Protein AF-0000000067972100 (afdb_homodimer)

Sequence (268 aa):
MQCVKEPHRAQYGGGIIVNPGFDHNIKAWTVFGNGTIEERISNDGNRFIVARNRTRALDGFSQKVHLKKGLIYIFSAWLQLSEGSEIVSVVFKTNGSESTENPTVELWADNVSLQPFTRKQWRTHQDDSVERVSMQCVKEPHRAQYGGGIIVNPGFDHNIKAWTVFGNGTIEERISNDGNRFIVARNRTRALDGFSQKVHLKKGLIYIFSAWLQLSEGSEIVSVVFKTNGSESTENPTVELWADNVSLQPFTRKQWRTHQDDSVERVS

Radius of gyration: 18.09 Å; Cα contacts (8 Å, |Δi|>4): 696; chains: 2; bounding box: 33×54×53 Å

InterPro domains:
  IPR003305 Carbohydrate-binding, CenC-like [PF02018] (15-109)
  IPR008979 Galactose-binding-like domain superfamily [SSF49785] (13-99)
  IPR044846 Glycoside hydrolase family 10 [PTHR31490] (3-96)

pLDDT: mean 78.62, std 17.25, range [28.48, 97.19]

Foldseek 3Di:
DPPLLPADADPPNCVQDDCQQCPVWQPQKDWDDDFDKTWDADPSGGIDIDGPPDPDLPTDMDGDDDDDPPDDDDDDDDDDDPDDDGDDDDDDDDPDPVPVVDPPDDDDDDDDDDDDDDPVRVVVVSVVVVVVVD/DPPLLPADADPPNCVQDDCQQCPVWQPQKDWDDDFDKTWDADPSGGIDIDGPPDPDLPTDMDGDDDDDPPDDDDDDDDDDDPDDDGDDDDDDDDDDPVPPVPPPDDDDDDDDDDDDDDPVRVVVVSVVVVVVVD

Solvent-accessible surface area (backbone atoms only — not comparable to full-atom values): 13624 Å² total; per-residue (Å²): 128,81,78,67,71,72,66,82,69,21,58,81,76,2,44,74,41,64,60,28,53,35,83,64,49,54,54,74,53,41,66,25,88,46,57,47,62,46,61,48,68,47,97,82,65,41,38,29,41,35,22,34,59,22,57,41,27,53,23,26,54,30,44,87,39,80,43,51,45,74,32,43,29,44,37,36,32,37,38,37,36,70,44,62,63,30,20,39,26,63,29,50,20,26,49,31,67,100,46,27,76,60,38,75,42,29,44,36,40,31,28,32,18,39,34,78,28,47,66,71,53,42,56,54,52,52,56,53,55,51,54,70,73,96,130,81,79,66,73,70,62,81,68,21,58,80,77,1,45,75,40,64,60,28,52,35,83,64,50,55,55,73,52,40,66,26,87,47,57,46,63,46,61,48,67,47,97,82,66,40,40,30,41,35,22,36,57,22,53,38,24,53,23,26,53,31,42,86,39,80,44,51,45,74,33,44,28,43,37,36,34,37,37,35,37,71,44,64,64,30,19,38,27,63,28,50,19,28,50,34,66,99,48,28,76,61,39,78,42,28,44,36,38,31,28,32,19,38,35,78,28,47,66,71,54,42,55,54,51,52,56,54,55,53,54,70,72,96

Structure (mmCIF, N/CA/C/O backbone):
data_AF-0000000067972100-model_v1
#
loop_
_entity.id
_entity.type
_entity.pdbx_description
1 polymer 'CBM-cenC domain-containing protein'
#
loop_
_atom_site.group_PDB
_atom_site.id
_atom_site.type_symbol
_atom_site.label_atom_id
_atom_site.label_alt_id
_atom_site.label_comp_id
_atom_site.label_asym_id
_atom_site.label_entity_id
_atom_site.label_seq_id
_atom_site.pdbx_PDB_ins_code
_atom_site.Cartn_x
_atom_site.Cartn_y
_atom_site.Cartn_z
_atom_site.occupancy
_atom_site.B_iso_or_equiv
_atom_site.auth_seq_id
_atom_site.auth_comp_id
_atom_site.auth_asym_id
_atom_site.auth_atom_id
_atom_site.pdbx_PDB_model_num
ATOM 1 N N . MET A 1 1 ? 14.461 12.969 31.391 1 28.48 1 MET A N 1
ATOM 2 C CA . MET A 1 1 ? 14.672 12.398 30.062 1 28.48 1 MET A CA 1
ATOM 3 C C . MET A 1 1 ? 13.383 12.414 29.25 1 28.48 1 MET A C 1
ATOM 5 O O . MET A 1 1 ? 12.359 11.891 29.688 1 28.48 1 MET A O 1
ATOM 9 N N . GLN A 1 2 ? 13.117 13.484 28.562 1 34.16 2 GLN A N 1
ATOM 10 C CA . GLN A 1 2 ? 11.859 13.695 27.859 1 34.16 2 GLN A CA 1
ATOM 11 C C . GLN A 1 2 ? 11.539 12.523 26.938 1 34.16 2 GLN A C 1
ATOM 13 O O . GLN A 1 2 ? 12.414 12.023 26.234 1 34.16 2 GLN A O 1
ATOM 18 N N . CYS A 1 3 ? 10.828 11.57 27.328 1 41.78 3 CYS A N 1
ATOM 19 C CA . CYS A 1 3 ? 10.391 10.391 26.594 1 41.78 3 CYS A CA 1
ATOM 20 C C . CYS A 1 3 ? 10.055 10.75 25.141 1 41.78 3 CYS A C 1
ATOM 22 O O . CYS A 1 3 ? 8.992 11.305 24.875 1 41.78 3 CYS A O 1
ATOM 24 N N . VAL A 1 4 ? 11 11.344 24.422 1 44.19 4 VAL A N 1
ATOM 25 C CA . VAL A 1 4 ? 10.75 11.711 23.031 1 44.19 4 VAL A CA 1
ATOM 26 C C . VAL A 1 4 ? 10.055 10.562 22.312 1 44.19 4 VAL A C 1
ATOM 28 O O . VAL A 1 4 ? 10.5 9.414 22.391 1 44.19 4 VAL A O 1
ATOM 31 N N . LYS A 1 5 ? 8.742 10.617 22.203 1 50.91 5 LYS A N 1
ATOM 32 C CA . LYS A 1 5 ? 7.949 9.672 21.406 1 50.91 5 LYS A CA 1
ATOM 33 C C . LYS A 1 5 ? 8.703 9.227 20.156 1 50.91 5 LYS A C 1
ATOM 35 O O . LYS A 1 5 ? 9.172 10.062 19.391 1 50.91 5 LYS A O 1
ATOM 40 N N . GLU A 1 6 ? 9.547 8.242 20.203 1 54.41 6 GLU A N 1
ATOM 41 C CA . GLU A 1 6 ? 10.266 7.691 19.062 1 54.41 6 GLU A CA 1
ATOM 42 C C . GLU A 1 6 ? 9.445 7.797 17.781 1 54.41 6 GLU A C 1
ATOM 44 O O . GLU A 1 6 ? 8.242 7.52 17.781 1 54.41 6 GLU A O 1
ATOM 49 N N . PRO A 1 7 ? 10.078 8.617 16.891 1 58 7 PRO A N 1
ATOM 50 C CA . PRO A 1 7 ? 9.359 8.742 15.617 1 58 7 PRO A CA 1
ATOM 51 C C . PRO A 1 7 ? 8.859 7.398 15.086 1 58 7 PRO A C 1
ATOM 53 O O . PRO A 1 7 ? 9.422 6.352 15.414 1 58 7 PRO A O 1
ATOM 56 N N . HIS A 1 8 ? 7.699 7.375 14.617 1 69.69 8 HIS A N 1
ATOM 57 C CA . HIS A 1 8 ? 7.121 6.199 13.977 1 69.69 8 HIS A CA 1
ATOM 58 C C . HIS A 1 8 ? 8.016 5.684 12.852 1 69.69 8 HIS A C 1
ATOM 60 O O . HIS A 1 8 ? 8.445 6.453 11.992 1 69.69 8 HIS A O 1
ATOM 66 N N . ARG A 1 9 ? 8.609 4.539 13.133 1 79.12 9 ARG A N 1
ATOM 67 C CA . ARG A 1 9 ? 9.523 3.982 12.141 1 79.12 9 ARG A CA 1
ATOM 68 C C . ARG A 1 9 ? 8.773 3.096 11.148 1 79.12 9 ARG A C 1
ATOM 70 O O . ARG A 1 9 ? 7.781 2.455 11.508 1 79.12 9 ARG A O 1
ATOM 77 N N . ALA A 1 10 ? 9.242 3.17 9.906 1 87.38 10 ALA A N 1
ATOM 78 C CA . ALA A 1 10 ? 8.68 2.312 8.875 1 87.38 10 ALA A CA 1
ATOM 79 C C . ALA A 1 10 ? 8.852 0.838 9.227 1 87.38 10 ALA A C 1
ATOM 81 O O . ALA A 1 10 ? 9.883 0.44 9.766 1 87.38 10 ALA A O 1
ATOM 82 N N . GLN A 1 11 ? 7.812 0.086 8.914 1 87.56 11 GLN A N 1
ATOM 83 C CA . GLN A 1 11 ? 7.914 -1.356 9.109 1 87.56 11 GLN A CA 1
ATOM 84 C C . GLN A 1 11 ? 9.141 -1.923 8.406 1 87.56 11 GLN A C 1
ATOM 86 O O . GLN A 1 11 ? 9.453 -1.525 7.277 1 87.56 11 GLN A O 1
ATOM 91 N N . TYR A 1 12 ? 9.891 -2.852 9.172 1 90.44 12 TYR A N 1
ATOM 92 C CA . TYR A 1 12 ? 11.047 -3.547 8.625 1 90.44 12 TYR A CA 1
ATOM 93 C C . TYR A 1 12 ? 12.125 -2.559 8.195 1 90.44 12 TYR A C 1
ATOM 95 O O . TYR A 1 12 ? 12.859 -2.807 7.23 1 90.44 12 TYR A O 1
ATOM 103 N N . GLY A 1 13 ? 12.141 -1.399 8.742 1 90.75 13 GLY A N 1
ATOM 104 C CA . GLY A 1 13 ? 13.102 -0.365 8.391 1 90.75 13 GLY A CA 1
ATOM 105 C C . GLY A 1 13 ? 12.883 0.199 6.996 1 90.75 13 GLY A C 1
ATOM 106 O O . GLY A 1 13 ? 13.789 0.809 6.426 1 90.75 13 GLY A O 1
ATOM 107 N N . GLY A 1 14 ? 11.75 -0.114 6.367 1 93.06 14 GLY A N 1
ATOM 108 C CA . GLY A 1 14 ? 11.406 0.391 5.047 1 93.06 14 GLY A CA 1
ATOM 109 C C . GLY A 1 14 ? 11.586 -0.64 3.947 1 93.06 14 GLY A C 1
ATOM 110 O O . GLY A 1 14 ? 11.055 -0.481 2.848 1 93.06 14 GLY A O 1
ATOM 111 N N . GLY A 1 15 ? 12.398 -1.699 4.332 1 94.25 15 GLY A N 1
ATOM 112 C CA . GLY A 1 15 ? 12.695 -2.676 3.297 1 94.25 15 GLY A CA 1
ATOM 113 C C . GLY A 1 15 ? 13.531 -2.105 2.164 1 94.25 15 GLY A C 1
ATOM 114 O O . GLY A 1 15 ? 14.594 -1.521 2.396 1 94.25 15 GLY A O 1
ATOM 115 N N . ILE A 1 16 ? 12.984 -2.201 0.938 1 92.5 16 ILE A N 1
ATOM 116 C CA . ILE A 1 16 ? 13.75 -1.766 -0.225 1 92.5 16 ILE A CA 1
ATOM 117 C C . ILE A 1 16 ? 13.391 -0.324 -0.572 1 92.5 16 ILE A C 1
ATOM 119 O O . ILE A 1 16 ? 13.867 0.221 -1.569 1 92.5 16 ILE A O 1
ATOM 123 N N . ILE A 1 17 ? 12.492 0.281 0.182 1 92.12 17 ILE A N 1
ATOM 124 C CA . ILE A 1 17 ? 12.156 1.685 -0.023 1 92.12 17 ILE A CA 1
ATOM 125 C C . ILE A 1 17 ? 13.344 2.564 0.361 1 92.12 17 ILE A C 1
ATOM 127 O O . ILE A 1 17 ? 13.977 2.348 1.396 1 92.12 17 ILE A O 1
ATOM 131 N N . VAL A 1 18 ? 13.633 3.463 -0.518 1 93.31 18 VAL A N 1
ATOM 132 C CA . VAL A 1 18 ? 14.688 4.434 -0.246 1 93.31 18 VAL A CA 1
ATOM 133 C C . VAL A 1 18 ? 14.102 5.637 0.492 1 93.31 18 VAL A C 1
ATOM 135 O O . VAL A 1 18 ? 13.055 6.16 0.108 1 93.31 18 VAL A O 1
ATOM 138 N N . ASN A 1 19 ? 14.742 5.992 1.641 1 94.25 19 ASN A N 1
ATOM 139 C CA . ASN A 1 19 ? 14.328 7.141 2.439 1 94.25 19 ASN A CA 1
ATOM 140 C C . ASN A 1 19 ? 12.898 6.977 2.949 1 94.25 19 ASN A C 1
ATOM 142 O O . ASN A 1 19 ? 12.055 7.852 2.736 1 94.25 19 ASN A O 1
ATOM 146 N N . PRO A 1 20 ? 12.531 5.879 3.633 1 92.25 20 PRO A N 1
ATOM 147 C CA . PRO A 1 20 ? 11.164 5.578 4.074 1 92.25 20 PRO A CA 1
ATOM 148 C C . PRO A 1 20 ? 10.68 6.52 5.168 1 92.25 20 PRO A C 1
ATOM 150 O O . PRO A 1 20 ? 9.469 6.684 5.355 1 92.25 20 PRO A O 1
ATOM 153 N N . GLY A 1 21 ? 11.555 7.203 5.863 1 90.31 21 GLY A N 1
ATOM 154 C CA . GLY A 1 21 ? 11.219 8.109 6.945 1 90.31 21 GLY A CA 1
ATOM 155 C C . GLY A 1 21 ? 11.273 9.57 6.539 1 90.31 21 GLY A C 1
ATOM 156 O O . GLY A 1 21 ? 10.977 10.461 7.344 1 90.31 21 GLY A O 1
ATOM 157 N N . PHE A 1 22 ? 11.734 9.812 5.328 1 94.56 22 PHE A N 1
ATOM 158 C CA . PHE A 1 22 ? 11.82 11.156 4.773 1 94.56 22 PHE A CA 1
ATOM 159 C C . PHE A 1 22 ? 12.781 12.016 5.586 1 94.56 22 PHE A C 1
ATOM 161 O O . PHE A 1 22 ? 12.531 13.203 5.805 1 94.56 22 PHE A O 1
ATOM 168 N N . ASP A 1 23 ? 13.805 11.375 6.09 1 92.38 23 ASP A N 1
ATOM 169 C CA . ASP A 1 23 ? 14.844 12.055 6.855 1 92.38 23 ASP A CA 1
ATOM 170 C C . ASP A 1 23 ? 15.766 12.852 5.938 1 92.38 23 ASP A C 1
ATOM 172 O O . ASP A 1 23 ? 16.531 13.703 6.402 1 92.38 23 ASP A O 1
ATOM 176 N N . HIS A 1 24 ? 15.773 12.664 4.66 1 95.62 24 HIS A N 1
ATOM 177 C CA . HIS A 1 24 ? 16.547 13.359 3.643 1 95.62 24 HIS A CA 1
ATOM 178 C C . HIS A 1 24 ? 15.641 14.062 2.637 1 95.62 24 HIS A C 1
ATOM 180 O O . HIS A 1 24 ? 15.805 13.898 1.426 1 95.62 24 HIS A O 1
ATOM 186 N N . ASN A 1 25 ? 14.703 14.828 3.246 1 94.38 25 ASN A N 1
ATOM 187 C CA . ASN A 1 25 ? 13.695 15.469 2.404 1 94.38 25 ASN A CA 1
ATOM 188 C C . ASN A 1 25 ? 12.992 14.453 1.513 1 94.38 25 ASN A C 1
ATOM 190 O O . ASN A 1 25 ? 12.562 13.398 1.983 1 94.38 25 ASN A O 1
ATOM 194 N N . ILE A 1 26 ? 12.742 14.781 0.253 1 95.06 26 ILE A N 1
ATOM 195 C CA . ILE A 1 26 ? 11.953 13.875 -0.575 1 95.06 26 ILE A CA 1
ATOM 196 C C . ILE A 1 26 ? 12.867 13.125 -1.539 1 95.06 26 ILE A C 1
ATOM 198 O O . ILE A 1 26 ? 12.445 12.742 -2.635 1 95.06 26 ILE A O 1
ATOM 202 N N . LYS A 1 27 ? 14.148 12.945 -1.11 1 95.75 27 LYS A N 1
ATOM 203 C CA . LYS A 1 27 ? 15.07 12.188 -1.947 1 95.75 27 LYS A CA 1
ATOM 204 C C . LYS A 1 27 ? 14.461 10.836 -2.342 1 95.75 27 LYS A C 1
ATOM 206 O O . LYS A 1 27 ? 13.883 10.148 -1.505 1 95.75 27 LYS A O 1
ATOM 211 N N . ALA A 1 28 ? 14.508 10.406 -3.645 1 92.31 28 ALA A N 1
ATOM 212 C CA . ALA A 1 28 ? 14.102 9.117 -4.207 1 92.31 28 ALA A CA 1
ATOM 213 C C . ALA A 1 28 ? 12.609 9.109 -4.52 1 92.31 28 ALA A C 1
ATOM 215 O O . ALA A 1 28 ? 12.086 8.109 -5.027 1 92.31 28 ALA A O 1
ATOM 216 N N . TRP A 1 29 ? 11.977 10.188 -4.191 1 91.44 29 TRP A N 1
ATOM 217 C CA . TRP A 1 29 ? 10.555 10.305 -4.473 1 91.44 29 TRP A CA 1
ATOM 218 C C . TRP A 1 29 ? 10.289 11.352 -5.551 1 91.44 29 TRP A C 1
ATOM 220 O O . TRP A 1 29 ? 10.992 12.367 -5.625 1 91.44 29 TRP A O 1
ATOM 230 N N . THR A 1 30 ? 9.266 11.039 -6.379 1 90.5 30 THR A N 1
ATOM 231 C CA . THR A 1 30 ? 8.906 11.953 -7.461 1 90.5 30 THR A CA 1
ATOM 232 C C . THR A 1 30 ? 7.391 12.141 -7.531 1 90.5 30 THR A C 1
ATOM 234 O O . THR A 1 30 ? 6.633 11.312 -7.016 1 90.5 30 THR A O 1
ATOM 237 N N . VAL A 1 31 ? 7.043 13.273 -8.125 1 89.94 31 VAL A N 1
ATOM 238 C CA . VAL A 1 31 ? 5.621 13.523 -8.344 1 89.94 31 VAL A CA 1
ATOM 239 C C . VAL A 1 31 ? 5.059 12.523 -9.344 1 89.94 31 VAL A C 1
ATOM 241 O O . VAL A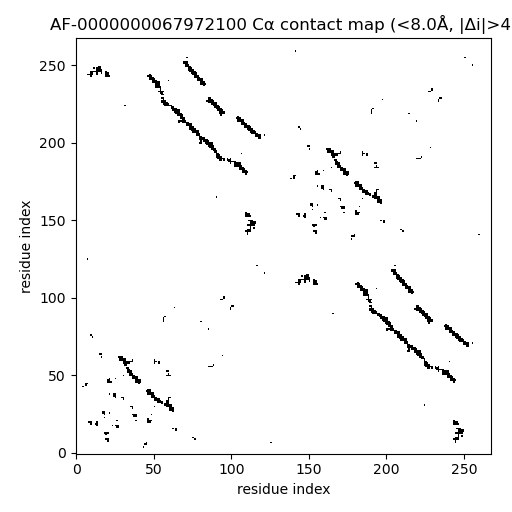 1 31 ? 5.699 12.219 -10.352 1 89.94 31 VAL A O 1
ATOM 244 N N . PHE A 1 32 ? 3.979 12.023 -9.016 1 84.56 32 PHE A N 1
ATOM 245 C CA . PHE A 1 32 ? 3.225 11.203 -9.961 1 84.56 32 PHE A CA 1
ATOM 246 C C . PHE A 1 32 ? 2.016 11.961 -10.492 1 84.56 32 PHE A C 1
ATOM 248 O O . PHE A 1 32 ? 1.157 12.391 -9.719 1 84.56 32 PHE A O 1
ATOM 255 N N . GLY A 1 33 ? 1.982 12.008 -11.898 1 83.81 33 GLY A N 1
ATOM 256 C CA . GLY A 1 33 ? 0.899 12.781 -12.484 1 83.81 33 GLY A CA 1
ATOM 257 C C . GLY A 1 33 ? 1.115 14.281 -12.375 1 83.81 33 GLY A C 1
ATOM 258 O O . GLY A 1 33 ? 2.16 14.789 -12.789 1 83.81 33 GLY A O 1
ATOM 259 N N . ASN A 1 34 ? 0.145 14.938 -11.812 1 85.88 34 ASN A N 1
ATOM 260 C CA . ASN A 1 34 ? 0.17 16.391 -11.68 1 85.88 34 ASN A CA 1
ATOM 261 C C . ASN A 1 34 ? 0.338 16.812 -10.227 1 85.88 34 ASN A C 1
ATOM 263 O O . ASN A 1 34 ? 0.15 16 -9.312 1 85.88 34 ASN A O 1
ATOM 267 N N . GLY A 1 35 ? 0.752 18.125 -10.023 1 91.62 35 GLY A N 1
ATOM 268 C CA . GLY A 1 35 ? 0.884 18.703 -8.695 1 91.62 35 GLY A CA 1
ATOM 269 C C . GLY A 1 35 ? 2.326 18.828 -8.234 1 91.62 35 GLY A C 1
ATOM 270 O O . GLY A 1 35 ? 3.236 18.922 -9.062 1 91.62 35 GLY A O 1
ATOM 271 N N . THR A 1 36 ? 2.453 18.953 -6.91 1 94.31 36 THR A N 1
ATOM 272 C CA . THR A 1 36 ? 3.762 19.109 -6.289 1 94.31 36 THR A CA 1
ATOM 273 C C . THR A 1 36 ? 3.871 18.266 -5.031 1 94.31 36 THR A C 1
ATOM 275 O O . THR A 1 36 ? 2.877 18.031 -4.336 1 94.31 36 THR A O 1
ATOM 278 N N . ILE A 1 37 ? 5.047 17.719 -4.801 1 94.5 37 ILE A N 1
ATOM 279 C CA . ILE A 1 37 ? 5.273 16.969 -3.572 1 94.5 37 ILE A CA 1
ATOM 280 C C . ILE A 1 37 ? 6.312 17.688 -2.711 1 94.5 37 ILE A C 1
ATOM 282 O O . ILE A 1 37 ? 7.195 18.359 -3.232 1 94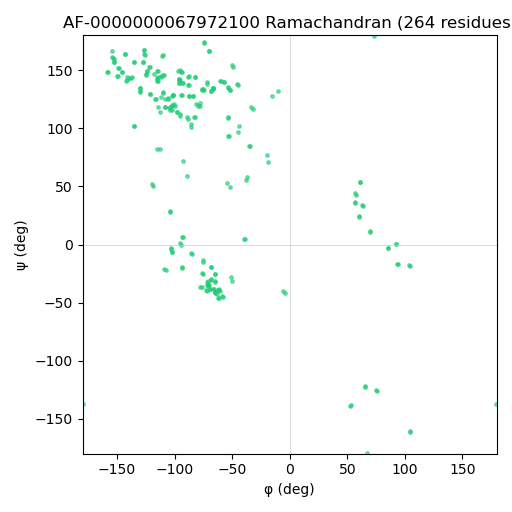.5 37 ILE A O 1
ATOM 286 N N . GLU A 1 38 ? 6.219 17.578 -1.37 1 96.69 38 GLU A N 1
ATOM 287 C CA . GLU A 1 38 ? 7.168 18.156 -0.423 1 96.69 38 GLU A CA 1
ATOM 288 C C . GLU A 1 38 ? 7.203 17.359 0.878 1 96.69 38 GLU A C 1
ATOM 290 O O . GLU A 1 38 ? 6.324 16.531 1.133 1 96.69 38 GLU A O 1
ATOM 295 N N . GLU A 1 39 ? 8.258 17.531 1.588 1 97.19 39 GLU A N 1
ATOM 296 C CA . GLU A 1 39 ? 8.344 17.016 2.949 1 97.19 39 GLU A CA 1
ATOM 297 C C . GLU A 1 39 ? 7.789 18.016 3.959 1 97.19 39 GLU A C 1
ATOM 299 O O . GLU A 1 39 ? 8.047 19.219 3.855 1 97.19 39 GLU A O 1
ATOM 304 N N . ARG A 1 40 ? 7.027 17.562 4.926 1 96.5 40 ARG A N 1
ATOM 305 C CA . ARG A 1 40 ? 6.602 18.359 6.07 1 96.5 40 ARG A CA 1
ATOM 306 C C . ARG A 1 40 ? 6.93 17.656 7.383 1 96.5 40 ARG A C 1
ATOM 308 O O . ARG A 1 40 ? 7.172 16.453 7.402 1 96.5 40 ARG A O 1
ATOM 315 N N . ILE A 1 41 ? 7.023 18.422 8.398 1 93.31 41 ILE A N 1
ATOM 316 C CA . ILE A 1 41 ? 7.293 17.922 9.742 1 93.31 41 ILE A CA 1
ATOM 317 C C . ILE A 1 41 ? 6.109 18.219 10.656 1 93.31 41 ILE A C 1
ATOM 319 O O . ILE A 1 41 ? 5.648 19.359 10.727 1 93.31 41 ILE A O 1
ATOM 323 N N . SER A 1 42 ? 5.594 17.172 11.281 1 88 42 SER A N 1
ATOM 324 C CA . SER A 1 42 ? 4.484 17.359 12.211 1 88 42 SER A CA 1
ATOM 325 C C . SER A 1 42 ? 4.957 17.969 13.523 1 88 42 SER A C 1
ATOM 327 O O . SER A 1 42 ? 6.16 18.062 13.773 1 88 42 SER A O 1
ATOM 329 N N . ASN A 1 43 ? 3.908 18.281 14.359 1 84.94 43 ASN A N 1
ATOM 330 C CA . ASN A 1 43 ? 4.219 18.891 15.648 1 84.94 43 ASN A CA 1
ATOM 331 C C . ASN A 1 43 ? 5.004 17.922 16.547 1 84.94 43 ASN A C 1
ATOM 333 O O . ASN A 1 43 ? 5.801 18.359 17.375 1 84.94 43 ASN A O 1
ATOM 337 N N . ASP A 1 44 ? 4.855 16.625 16.344 1 81.69 44 ASP A N 1
ATOM 338 C CA . ASP A 1 44 ? 5.535 15.633 17.156 1 81.69 44 ASP A CA 1
ATOM 339 C C . ASP A 1 44 ? 6.863 15.219 16.547 1 81.69 44 ASP A C 1
ATOM 341 O O . ASP A 1 44 ? 7.512 14.281 17.016 1 81.69 44 ASP A O 1
ATOM 345 N N . GLY A 1 45 ? 7.289 15.898 15.453 1 85.38 45 GLY A N 1
ATOM 346 C CA . GLY A 1 45 ? 8.602 15.664 14.875 1 85.38 45 GLY A CA 1
ATOM 347 C C . GLY A 1 45 ? 8.594 14.617 13.773 1 85.38 45 GLY A C 1
ATOM 348 O O . GLY A 1 45 ? 9.633 14.328 13.18 1 85.38 45 GLY A O 1
ATOM 349 N N . ASN A 1 46 ? 7.512 14.133 13.523 1 87.88 46 ASN A N 1
ATOM 350 C CA . ASN A 1 46 ? 7.414 13.141 12.461 1 87.88 46 ASN A CA 1
ATOM 351 C C . ASN A 1 46 ? 7.465 13.789 11.078 1 87.88 46 ASN A C 1
ATOM 353 O O . ASN A 1 46 ? 6.836 14.828 10.852 1 87.88 46 ASN A O 1
ATOM 357 N N . ARG A 1 47 ? 8.266 13.203 10.25 1 94.31 47 ARG A N 1
ATOM 358 C CA . ARG A 1 47 ? 8.375 13.68 8.875 1 94.31 47 ARG A CA 1
ATOM 359 C C . ARG A 1 47 ? 7.484 12.867 7.941 1 94.31 47 ARG A C 1
ATOM 361 O O . ARG A 1 47 ? 7.348 11.656 8.109 1 94.31 47 ARG A O 1
ATOM 368 N N . PHE A 1 48 ? 6.902 13.617 6.965 1 94.56 48 PHE A N 1
ATOM 369 C CA . PHE A 1 48 ? 6.012 12.938 6.031 1 94.56 48 PHE A CA 1
ATOM 370 C C . PHE A 1 48 ? 5.988 13.656 4.688 1 94.56 48 PHE A C 1
ATOM 372 O O . PHE A 1 48 ? 6.375 14.82 4.598 1 94.56 48 PHE A O 1
ATOM 379 N N . ILE A 1 49 ? 5.617 12.93 3.611 1 93.88 49 ILE A N 1
ATOM 380 C CA . ILE A 1 49 ? 5.527 13.484 2.266 1 93.88 49 ILE A CA 1
ATOM 381 C C . ILE A 1 49 ? 4.098 13.953 1.998 1 93.88 49 ILE A C 1
ATOM 383 O O . ILE A 1 49 ? 3.135 13.312 2.418 1 93.88 49 ILE A O 1
ATOM 387 N N . VAL A 1 50 ? 4.051 15.102 1.346 1 93.94 50 VAL A N 1
ATOM 388 C CA . VAL A 1 50 ? 2.766 15.703 1.01 1 93.94 50 VAL A CA 1
ATOM 389 C C . VAL A 1 50 ? 2.656 15.891 -0.502 1 93.94 50 VAL A C 1
ATOM 391 O O . VAL A 1 50 ? 3.584 16.391 -1.141 1 93.94 50 VAL A O 1
ATOM 394 N N . ALA A 1 51 ? 1.601 15.453 -1.072 1 91.44 51 ALA A N 1
ATOM 395 C CA . ALA A 1 51 ? 1.222 15.797 -2.439 1 91.44 51 ALA A CA 1
ATOM 396 C C . ALA A 1 51 ? 0.117 16.844 -2.451 1 91.44 51 ALA A C 1
ATOM 398 O O . ALA A 1 51 ? -0.953 16.641 -1.874 1 91.44 51 ALA A O 1
ATOM 399 N N . ARG A 1 52 ? 0.378 17.953 -3.027 1 90.88 52 ARG A N 1
ATOM 400 C CA . ARG A 1 52 ? -0.597 19.047 -3.078 1 90.88 52 ARG A CA 1
ATOM 401 C C . ARG A 1 52 ? -0.82 19.516 -4.512 1 90.88 52 ARG A C 1
ATOM 403 O O . ARG A 1 52 ? -0.045 19.172 -5.406 1 90.88 52 ARG A O 1
ATOM 410 N N . ASN A 1 53 ? -1.871 20.328 -4.707 1 90.06 53 ASN A N 1
ATOM 411 C CA . ASN A 1 53 ? -2.252 20.844 -6.023 1 90.06 53 ASN A CA 1
ATOM 412 C C . ASN A 1 53 ? -2.488 19.703 -7.012 1 90.06 53 ASN A C 1
ATOM 414 O O . ASN A 1 53 ? -2.029 19.766 -8.156 1 90.06 53 ASN A O 1
ATOM 418 N N . ARG A 1 54 ? -3.035 18.656 -6.441 1 83.75 54 ARG A N 1
ATOM 419 C CA . ARG A 1 54 ? -3.385 17.516 -7.27 1 83.75 54 ARG A CA 1
ATOM 420 C C . ARG A 1 54 ? -4.594 17.812 -8.148 1 83.75 54 ARG A C 1
ATOM 422 O O . ARG A 1 54 ? -5.535 18.484 -7.707 1 83.75 54 ARG A O 1
ATOM 429 N N . THR A 1 55 ? -4.543 17.328 -9.438 1 81.12 55 THR A N 1
ATOM 430 C CA . THR A 1 55 ? -5.656 17.609 -10.336 1 81.12 55 THR A CA 1
ATOM 431 C C . THR A 1 55 ? -6.461 16.328 -10.602 1 81.12 55 THR A C 1
ATOM 433 O O . THR A 1 55 ? -7.605 16.406 -11.055 1 81.12 55 THR A O 1
ATOM 436 N N . ARG A 1 56 ? -5.797 15.242 -10.375 1 78 56 ARG A N 1
ATOM 437 C CA . ARG A 1 56 ? -6.445 13.945 -10.531 1 78 56 ARG A CA 1
ATOM 438 C C . ARG A 1 56 ? -6.293 13.102 -9.273 1 78 56 ARG A C 1
ATOM 440 O O . ARG A 1 56 ? -5.387 13.328 -8.469 1 78 56 ARG A O 1
ATOM 447 N N . ALA A 1 57 ? -7.07 12.086 -9.156 1 73.06 57 ALA A N 1
ATOM 448 C CA . ALA A 1 57 ? -7.066 11.219 -7.98 1 73.06 57 ALA A CA 1
ATOM 449 C C . ALA A 1 57 ? -5.77 10.422 -7.891 1 73.06 57 ALA A C 1
ATOM 451 O O . ALA A 1 57 ? -5.301 10.102 -6.797 1 73.06 57 ALA A O 1
ATOM 452 N N . LEU A 1 58 ? -5.219 10.133 -9.023 1 75.75 58 LEU A N 1
ATOM 453 C CA . LEU A 1 58 ? -4.027 9.297 -9.047 1 75.75 58 LEU A CA 1
ATOM 454 C C . LEU A 1 58 ? -2.768 10.133 -8.844 1 75.75 58 LEU A C 1
ATOM 456 O O . LEU A 1 58 ? -1.689 9.594 -8.594 1 75.75 58 LEU A O 1
ATOM 460 N N . ASP A 1 59 ? -2.967 11.492 -8.844 1 82.81 59 ASP A N 1
ATOM 461 C CA . ASP A 1 59 ? -1.809 12.359 -8.641 1 82.81 59 ASP A CA 1
ATOM 462 C C . ASP A 1 59 ? -1.255 12.203 -7.227 1 82.81 59 ASP A C 1
ATOM 464 O O . ASP A 1 59 ? -2.018 12.125 -6.262 1 82.81 59 ASP A O 1
ATOM 468 N N . GLY A 1 60 ? 0.003 12.078 -7.125 1 84.44 60 GLY A N 1
ATOM 469 C CA . GLY A 1 60 ? 0.633 11.891 -5.828 1 84.44 60 GLY A CA 1
ATOM 470 C C . GLY A 1 60 ? 2.143 11.766 -5.91 1 84.44 60 GLY A C 1
ATOM 471 O O . GLY A 1 60 ? 2.805 12.578 -6.555 1 84.44 60 GLY A O 1
ATOM 472 N N . PHE A 1 61 ? 2.641 10.805 -5.141 1 86.75 61 PHE A N 1
ATOM 473 C CA . PHE A 1 61 ? 4.078 10.57 -5.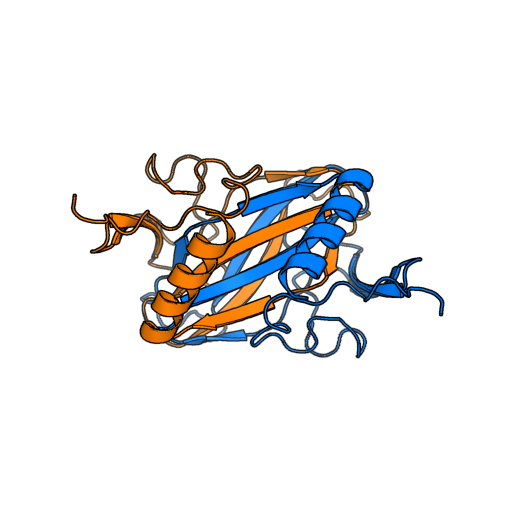094 1 86.75 61 PHE A CA 1
ATOM 474 C C . PHE A 1 61 ? 4.402 9.133 -5.492 1 86.75 61 PHE A C 1
ATOM 476 O O . PHE A 1 61 ? 3.568 8.242 -5.34 1 86.75 61 PHE A O 1
ATOM 483 N N . SER A 1 62 ? 5.543 8.984 -5.996 1 85.19 62 SER A N 1
ATOM 484 C CA . SER A 1 62 ? 5.961 7.66 -6.453 1 85.19 62 SER A CA 1
ATOM 485 C C . SER A 1 62 ? 7.453 7.445 -6.234 1 85.19 62 SER A C 1
ATOM 487 O O . SER A 1 62 ? 8.219 8.406 -6.18 1 85.19 62 SER A O 1
ATOM 489 N N . GLN A 1 63 ? 7.824 6.246 -5.996 1 85.25 63 GLN A N 1
ATOM 490 C CA . GLN A 1 63 ? 9.195 5.75 -6.031 1 85.25 63 GLN A CA 1
ATOM 491 C C . GLN A 1 63 ? 9.297 4.477 -6.863 1 85.25 63 GLN A C 1
ATOM 493 O O . GLN A 1 63 ? 8.453 3.588 -6.758 1 85.25 63 GLN A O 1
ATOM 498 N N . LYS A 1 64 ? 10.25 4.457 -7.715 1 80.5 64 LYS A N 1
ATOM 499 C CA . LYS A 1 64 ? 10.477 3.271 -8.539 1 80.5 64 LYS A CA 1
ATOM 500 C C . LYS A 1 64 ? 11.219 2.193 -7.754 1 80.5 64 LYS A C 1
ATOM 502 O O . LYS A 1 64 ? 12.289 2.451 -7.191 1 80.5 64 LYS A O 1
ATOM 507 N N . VAL A 1 65 ? 10.539 1.036 -7.617 1 83.19 65 VAL A N 1
ATOM 508 C CA . VAL A 1 65 ? 11.156 -0.109 -6.957 1 83.19 65 VAL A CA 1
ATOM 509 C C . VAL A 1 65 ? 11.133 -1.317 -7.891 1 83.19 65 VAL A C 1
ATOM 511 O O . VAL A 1 65 ? 10.234 -1.451 -8.719 1 83.19 65 VAL A O 1
ATOM 514 N N . HIS A 1 66 ? 12.133 -2.174 -7.762 1 79.31 66 HIS A N 1
ATOM 515 C CA . HIS A 1 66 ? 12.219 -3.381 -8.578 1 79.31 66 HIS A CA 1
ATOM 516 C C . HIS A 1 66 ? 11.828 -4.617 -7.77 1 79.31 66 HIS A C 1
ATOM 518 O O . HIS A 1 66 ? 12.453 -4.926 -6.758 1 79.31 66 HIS A O 1
ATOM 524 N N . LEU A 1 67 ? 10.703 -5.246 -8.234 1 82.69 67 LEU A N 1
ATOM 525 C CA . LEU A 1 67 ? 10.289 -6.512 -7.637 1 82.69 67 LEU A CA 1
ATOM 526 C C . LEU A 1 67 ? 10.852 -7.691 -8.422 1 82.69 67 LEU A C 1
ATOM 528 O O . LEU A 1 67 ? 11.062 -7.59 -9.633 1 82.69 67 LEU A O 1
ATOM 532 N N . LYS A 1 68 ? 11.102 -8.695 -7.727 1 83.31 68 LYS A N 1
ATOM 533 C CA . LYS A 1 68 ? 11.656 -9.891 -8.359 1 83.31 68 LYS A CA 1
ATOM 534 C C . LYS A 1 68 ? 10.68 -11.062 -8.266 1 83.31 68 LYS A C 1
ATOM 536 O O . LYS A 1 68 ? 10.031 -11.258 -7.234 1 83.31 68 LYS A O 1
ATOM 541 N N . LYS A 1 69 ? 10.664 -11.789 -9.367 1 83.06 69 LYS A N 1
ATOM 542 C CA . LYS A 1 69 ? 9.875 -13.023 -9.375 1 83.06 69 LYS A CA 1
ATOM 543 C C . LYS A 1 69 ? 10.32 -13.961 -8.258 1 83.06 69 LYS A C 1
ATOM 545 O O . LYS A 1 69 ? 11.516 -14.117 -8 1 83.06 69 LYS A O 1
ATOM 550 N N . GLY A 1 70 ? 9.289 -14.609 -7.609 1 84.81 70 GLY A N 1
ATOM 551 C CA . GLY A 1 70 ? 9.602 -15.625 -6.613 1 84.81 70 GLY A CA 1
ATOM 552 C C . GLY A 1 70 ? 9.641 -15.078 -5.199 1 84.81 70 GLY A C 1
ATOM 553 O O . GLY A 1 70 ? 9.68 -15.844 -4.234 1 84.81 70 GLY A O 1
ATOM 554 N N . LEU A 1 71 ? 9.734 -13.797 -5.121 1 88.88 71 LEU A N 1
ATOM 555 C CA . LEU A 1 71 ? 9.734 -13.18 -3.795 1 88.88 71 LEU A CA 1
ATOM 556 C C . LEU A 1 71 ? 8.336 -12.695 -3.424 1 88.88 71 LEU A C 1
ATOM 558 O O . LEU A 1 71 ? 7.535 -12.367 -4.301 1 88.88 71 LEU A O 1
ATOM 562 N N . ILE A 1 72 ? 8.031 -12.711 -2.111 1 89.69 72 ILE A N 1
ATOM 563 C CA . ILE A 1 72 ? 6.816 -12.133 -1.549 1 89.69 72 ILE A CA 1
ATOM 564 C C . ILE A 1 72 ? 7.133 -10.781 -0.912 1 89.69 72 ILE A C 1
ATOM 566 O O . ILE A 1 72 ? 8.055 -10.672 -0.097 1 89.69 72 ILE A O 1
ATOM 570 N N . TYR A 1 73 ? 6.383 -9.789 -1.282 1 90.12 73 TYR A N 1
ATOM 571 C CA . TYR A 1 73 ? 6.605 -8.445 -0.75 1 90.12 73 TYR A CA 1
ATOM 572 C C . TYR A 1 73 ? 5.473 -8.039 0.186 1 90.12 73 TYR A C 1
ATOM 574 O O . TYR A 1 73 ? 4.297 -8.164 -0.163 1 90.12 73 TYR A O 1
ATOM 582 N N . ILE A 1 74 ? 5.816 -7.539 1.373 1 90.5 74 ILE A N 1
ATOM 583 C CA . ILE A 1 74 ? 4.855 -6.867 2.24 1 90.5 74 ILE A CA 1
ATOM 584 C C . ILE A 1 74 ? 4.973 -5.355 2.072 1 90.5 74 ILE A C 1
ATOM 586 O O . ILE A 1 74 ? 6.027 -4.773 2.348 1 90.5 74 ILE A O 1
ATOM 590 N N . PHE A 1 75 ? 3.957 -4.816 1.562 1 88.44 75 PHE A N 1
ATOM 591 C CA . PHE A 1 75 ? 3.873 -3.365 1.456 1 88.44 75 PHE A CA 1
ATOM 592 C C . PHE A 1 75 ? 3.096 -2.781 2.629 1 88.44 75 PHE A C 1
ATOM 594 O O . PHE A 1 75 ? 2.088 -3.348 3.057 1 88.44 75 PHE A O 1
ATOM 601 N N . SER A 1 76 ? 3.58 -1.603 3.197 1 90 76 SER A N 1
ATOM 602 C CA . SER A 1 76 ? 2.873 -0.89 4.254 1 90 76 SER A CA 1
ATOM 603 C C . SER A 1 76 ? 3.139 0.61 4.188 1 90 76 SER A C 1
ATOM 605 O O . SER A 1 76 ? 4.238 1.034 3.822 1 90 76 SER A O 1
ATOM 607 N N . ALA A 1 77 ? 2.154 1.357 4.512 1 90.75 77 ALA A N 1
ATOM 608 C CA . ALA A 1 77 ? 2.27 2.812 4.566 1 90.75 77 ALA A CA 1
ATOM 609 C C . ALA A 1 77 ? 1.189 3.416 5.457 1 90.75 77 ALA A C 1
ATOM 611 O O . ALA A 1 77 ? 0.105 2.846 5.602 1 90.75 77 ALA A O 1
ATOM 612 N N . TRP A 1 78 ? 1.56 4.531 6.09 1 90.88 78 TRP A N 1
ATOM 613 C CA . TRP A 1 78 ? 0.576 5.367 6.766 1 90.88 78 TRP A CA 1
ATOM 614 C C . TRP A 1 78 ? 0.088 6.484 5.848 1 90.88 78 TRP A C 1
ATOM 616 O O . TRP A 1 78 ? 0.893 7.238 5.297 1 90.88 78 TRP A O 1
ATOM 626 N N . LEU A 1 79 ? -1.301 6.613 5.715 1 89.19 79 LEU A N 1
ATOM 627 C CA . LEU A 1 79 ? -1.883 7.586 4.793 1 89.19 79 LEU A CA 1
ATOM 628 C C . LEU A 1 79 ? -2.855 8.508 5.52 1 89.19 79 LEU A C 1
ATOM 630 O O . LEU A 1 79 ? -3.545 8.078 6.449 1 89.19 79 LEU A O 1
ATOM 634 N N . GLN A 1 80 ? -2.846 9.773 4.992 1 88.38 80 GLN A N 1
ATOM 635 C CA . GLN A 1 80 ? -3.801 10.75 5.504 1 88.38 80 GLN A CA 1
ATOM 636 C C . GLN A 1 80 ? -4.199 11.75 4.418 1 88.38 80 GLN A C 1
ATOM 638 O O . GLN A 1 80 ? -3.449 11.977 3.467 1 88.38 80 GLN A O 1
ATOM 643 N N . LEU A 1 81 ? -5.434 12.234 4.621 1 85.94 81 LEU A N 1
ATOM 644 C CA . LEU A 1 81 ? -5.879 1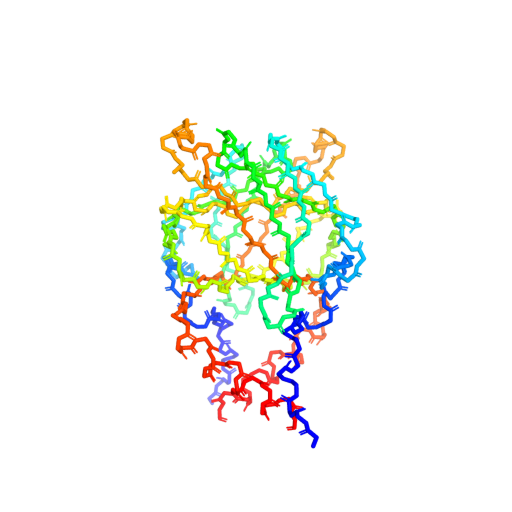3.336 3.777 1 85.94 81 LEU A CA 1
ATOM 645 C C . LEU A 1 81 ? -5.98 14.633 4.578 1 85.94 81 LEU A C 1
ATOM 647 O O . LEU A 1 81 ? -6.34 14.609 5.758 1 85.94 81 LEU A O 1
ATOM 651 N N . SER A 1 82 ? -5.664 15.719 3.859 1 82.88 82 SER A N 1
ATOM 652 C CA . SER A 1 82 ? -5.801 17 4.527 1 82.88 82 SER A CA 1
ATOM 653 C C . SER A 1 82 ? -7.266 17.391 4.703 1 82.88 82 SER A C 1
ATOM 655 O O . SER A 1 82 ? -7.621 18.094 5.648 1 82.88 82 SER A O 1
ATOM 657 N N . GLU A 1 83 ? -7.996 17.125 3.779 1 72.88 83 GLU A N 1
ATOM 658 C CA . GLU A 1 83 ? -9.414 17.469 3.807 1 72.88 83 GLU A CA 1
ATOM 659 C C . GLU A 1 83 ? -10.227 16.531 2.914 1 72.88 83 GLU A C 1
ATOM 661 O O . GLU A 1 83 ? -9.664 15.828 2.068 1 72.88 83 GLU A O 1
ATOM 666 N N . GLY A 1 84 ? -11.547 16.516 3.17 1 66.06 84 GLY A N 1
ATOM 667 C CA . GLY A 1 84 ? -12.469 15.875 2.256 1 66.06 84 GLY A CA 1
ATOM 668 C C . GLY A 1 84 ? -12.391 14.359 2.303 1 66.06 84 GLY A C 1
ATOM 669 O O . GLY A 1 84 ? -12.023 13.781 3.328 1 66.06 84 GLY A O 1
ATOM 670 N N . SER A 1 85 ? -13.164 13.703 1.552 1 61.22 85 SER A N 1
ATOM 671 C CA . SER A 1 85 ? -13.227 12.25 1.389 1 61.22 85 SER A CA 1
ATOM 672 C C . SER A 1 85 ? -12.773 11.836 -0.005 1 61.22 85 SER A C 1
ATOM 674 O O . SER A 1 85 ? -13.039 12.531 -0.987 1 61.22 85 SER A O 1
ATOM 676 N N . GLU A 1 86 ? -11.602 11.086 -0.065 1 61.16 86 GLU A N 1
ATOM 677 C CA . GLU A 1 86 ? -11.125 10.648 -1.376 1 61.16 86 GLU A CA 1
ATOM 678 C C . GLU A 1 86 ? -11.172 9.133 -1.507 1 61.16 86 GLU A C 1
ATOM 680 O O . GLU A 1 86 ? -11.188 8.414 -0.502 1 61.16 86 GLU A O 1
ATOM 685 N N . ILE A 1 87 ? -11.523 8.672 -2.812 1 59.5 87 ILE A N 1
ATOM 686 C CA . ILE A 1 87 ? -11.391 7.266 -3.16 1 59.5 87 ILE A CA 1
ATOM 687 C C . ILE A 1 87 ? -9.922 6.941 -3.449 1 59.5 87 ILE A C 1
ATOM 689 O O . ILE A 1 87 ? -9.234 7.707 -4.129 1 59.5 87 ILE A O 1
ATOM 693 N N . VAL A 1 88 ? -9.523 6 -2.646 1 56.16 88 VAL A N 1
ATOM 694 C CA . VAL A 1 88 ? -8.109 5.66 -2.803 1 56.16 88 VAL A CA 1
ATOM 695 C C . VAL A 1 88 ? -7.977 4.371 -3.607 1 56.16 88 VAL A C 1
ATOM 697 O O . VAL A 1 88 ? -8.688 3.395 -3.352 1 56.16 88 VAL A O 1
ATOM 700 N N . SER A 1 89 ? -7.363 4.445 -4.816 1 59.41 89 SER A N 1
ATOM 701 C CA . SER A 1 89 ? -6.945 3.26 -5.559 1 59.41 89 SER A CA 1
ATOM 702 C C . SER A 1 89 ? -5.457 2.992 -5.383 1 59.41 89 SER A C 1
ATOM 704 O O . SER A 1 89 ? -4.648 3.924 -5.387 1 59.41 89 SER A O 1
ATOM 706 N N . VAL A 1 90 ? -5.148 1.854 -4.84 1 55.66 90 VAL A N 1
ATOM 707 C CA . VAL A 1 90 ? -3.742 1.459 -4.82 1 55.66 90 VAL A CA 1
ATOM 708 C C . VAL A 1 90 ? -3.369 0.811 -6.152 1 55.66 90 VAL A C 1
ATOM 710 O O . VAL A 1 90 ? -3.984 -0.177 -6.562 1 55.66 90 VAL A O 1
ATOM 713 N N . VAL A 1 91 ? -2.586 1.506 -6.906 1 58.56 91 VAL A N 1
ATOM 714 C CA . VAL A 1 91 ? -2.146 1.026 -8.211 1 58.56 91 VAL A CA 1
ATOM 715 C C . VAL A 1 91 ? -0.669 0.643 -8.156 1 58.56 91 VAL A C 1
ATOM 717 O O . VAL A 1 91 ? 0.139 1.354 -7.551 1 58.56 91 VAL A O 1
ATOM 720 N N . PHE A 1 92 ? -0.259 -0.583 -8.531 1 53.28 92 PHE A N 1
ATOM 721 C CA . PHE A 1 92 ? 1.117 -1.044 -8.672 1 53.28 92 PHE A CA 1
ATOM 722 C C . PHE A 1 92 ? 1.581 -0.926 -10.125 1 53.28 92 PHE A C 1
ATOM 724 O O . PHE A 1 92 ? 0.92 -1.425 -11.031 1 53.28 92 PHE A O 1
ATOM 731 N N . LYS A 1 93 ? 2.553 0.078 -10.336 1 54.59 93 LYS A N 1
ATOM 732 C CA . LYS A 1 93 ? 3.09 0.281 -11.68 1 54.59 93 LYS A CA 1
ATOM 733 C C . LYS A 1 93 ? 4.316 -0.594 -11.922 1 54.59 93 LYS A C 1
ATOM 735 O O . LYS A 1 93 ? 5.238 -0.618 -11.102 1 54.59 93 LYS A O 1
ATOM 740 N N . THR A 1 94 ? 4.266 -1.529 -12.672 1 51.84 94 THR A N 1
ATOM 741 C CA . THR A 1 94 ? 5.438 -2.303 -13.07 1 51.84 94 THR A CA 1
ATOM 742 C C . THR A 1 94 ? 6.129 -1.659 -14.266 1 51.84 94 THR A C 1
ATOM 744 O O . THR A 1 94 ? 5.469 -1.104 -15.148 1 51.84 94 THR A O 1
ATOM 747 N N . ASN A 1 95 ? 7.297 -0.955 -14.07 1 46.97 95 ASN A N 1
ATOM 748 C CA . ASN A 1 95 ? 8 -0.303 -15.172 1 46.97 95 ASN A CA 1
ATOM 749 C C . ASN A 1 95 ? 8.242 -1.269 -16.328 1 46.97 95 ASN A C 1
ATOM 751 O O . ASN A 1 95 ? 8.922 -2.287 -16.156 1 46.97 95 ASN A O 1
ATOM 755 N N . GLY A 1 96 ? 7.516 -2.023 -16.922 1 41.28 96 GLY A N 1
ATOM 756 C CA . GLY A 1 96 ? 8.219 -2.322 -18.156 1 41.28 96 GLY A CA 1
ATOM 757 C C . GLY A 1 96 ? 8.727 -1.083 -18.875 1 41.28 96 GLY A C 1
ATOM 758 O O . GLY A 1 96 ? 8.406 0.041 -18.469 1 41.28 96 GLY A O 1
ATOM 759 N N . SER A 1 97 ? 9.82 -0.982 -19.719 1 39.81 97 SER A N 1
ATOM 760 C CA . SER A 1 97 ? 9.789 0.076 -20.734 1 39.81 97 SER A CA 1
ATOM 761 C C . SER A 1 97 ? 8.406 0.717 -20.812 1 39.81 97 SER A C 1
ATOM 763 O O . SER A 1 97 ? 7.402 0.094 -20.453 1 39.81 97 SER A O 1
ATOM 765 N N . GLU A 1 98 ? 8.109 2.248 -20.828 1 43.31 98 GLU A N 1
ATOM 766 C CA . GLU A 1 98 ? 6.793 2.811 -21.125 1 43.31 98 GLU A CA 1
ATOM 767 C C . GLU A 1 98 ? 5.812 1.724 -21.562 1 43.31 98 GLU A C 1
ATOM 769 O O . GLU A 1 98 ? 4.602 1.874 -21.406 1 43.31 98 GLU A O 1
ATOM 774 N N . SER A 1 99 ? 6.156 0.799 -22.312 1 40.06 99 SER A N 1
ATOM 775 C CA . SER A 1 99 ? 5.531 -0.363 -22.938 1 40.06 99 SER A CA 1
ATOM 776 C C . SER A 1 99 ? 5.699 -1.61 -22.078 1 40.06 99 SER A C 1
ATOM 778 O O . SER A 1 99 ? 6.816 -1.943 -21.672 1 40.06 99 SER A O 1
ATOM 780 N N . THR A 1 100 ? 5.098 -1.849 -20.984 1 46.31 100 THR A N 1
ATOM 781 C CA . THR A 1 100 ? 5.184 -3.221 -20.5 1 46.31 100 THR A CA 1
ATOM 782 C C . THR A 1 100 ? 5.551 -4.172 -21.641 1 46.31 100 THR A C 1
ATOM 784 O O . THR A 1 100 ? 4.781 -4.348 -22.578 1 46.31 100 THR A O 1
ATOM 787 N N . GLU A 1 101 ? 6.754 -4.18 -21.984 1 45.62 101 GLU A N 1
ATOM 788 C CA . GLU A 1 101 ? 7.105 -5.047 -23.094 1 45.62 101 GLU A CA 1
ATOM 789 C C . GLU A 1 101 ? 6.562 -6.457 -22.891 1 45.62 101 GLU A C 1
ATOM 791 O O . GLU A 1 101 ? 6.441 -7.227 -23.844 1 45.62 101 GLU A O 1
ATOM 796 N N . ASN A 1 102 ? 6.43 -6.98 -21.531 1 53 102 ASN A N 1
ATOM 797 C CA . ASN A 1 102 ? 5.984 -8.367 -21.578 1 53 102 ASN A CA 1
ATOM 798 C C . ASN A 1 102 ? 4.605 -8.539 -20.953 1 53 102 ASN A C 1
ATOM 800 O O . ASN A 1 102 ? 4.473 -8.602 -19.734 1 53 102 ASN A O 1
ATOM 804 N N . PRO A 1 103 ? 3.67 -8.266 -21.688 1 59.28 103 PRO A N 1
ATOM 805 C CA . PRO A 1 103 ? 2.264 -8.453 -21.328 1 59.28 103 PRO A CA 1
ATOM 806 C C . PRO A 1 103 ? 2.02 -9.75 -20.562 1 59.28 103 PRO A C 1
ATOM 808 O O . PRO A 1 103 ? 0.899 -10.008 -20.109 1 59.28 103 PRO A O 1
ATOM 811 N N . THR A 1 104 ? 3.109 -10.477 -20.234 1 70.44 104 THR A N 1
ATOM 812 C CA . THR A 1 104 ? 2.832 -11.789 -19.672 1 70.44 104 THR A CA 1
ATOM 813 C C . THR A 1 104 ? 3.039 -11.781 -18.156 1 70.44 104 THR A C 1
ATOM 815 O O . THR A 1 104 ? 2.684 -12.742 -17.469 1 70.44 104 THR A O 1
ATOM 818 N N . VAL A 1 105 ? 3.521 -10.578 -17.641 1 78 105 VAL A N 1
ATOM 819 C CA . VAL A 1 105 ? 3.775 -10.617 -16.203 1 78 105 VAL A CA 1
ATOM 820 C C . VAL A 1 105 ? 2.479 -10.344 -15.445 1 78 105 VAL A C 1
ATOM 822 O O . VAL A 1 105 ? 1.773 -9.375 -15.727 1 78 105 VAL A O 1
ATOM 825 N N . GLU A 1 106 ? 2.219 -11.289 -14.523 1 87.56 106 GLU A N 1
ATOM 826 C CA . GLU A 1 106 ? 1.043 -11.141 -13.672 1 87.56 106 GLU A CA 1
ATOM 827 C C . GLU A 1 106 ? 1.403 -10.484 -12.344 1 87.56 106 GLU A C 1
ATOM 829 O O . GLU A 1 106 ? 2.482 -10.719 -11.797 1 87.56 106 GLU A O 1
ATOM 834 N N . LEU A 1 107 ? 0.525 -9.656 -11.898 1 87.88 107 LEU A N 1
ATOM 835 C CA . LEU A 1 107 ? 0.581 -9.094 -10.547 1 87.88 107 LEU A CA 1
ATOM 836 C C . LEU A 1 107 ? -0.4 -9.805 -9.625 1 87.88 107 LEU A C 1
ATOM 838 O O . LEU A 1 107 ? -1.576 -9.969 -9.961 1 87.88 107 LEU A O 1
ATOM 842 N N . TRP A 1 108 ? 0.075 -10.258 -8.477 1 90.88 108 TRP A N 1
ATOM 843 C CA . TRP A 1 108 ? -0.74 -10.922 -7.465 1 90.88 108 TRP A CA 1
ATOM 844 C C . TRP A 1 108 ? -0.794 -10.094 -6.184 1 90.88 108 TRP A C 1
ATOM 846 O O . TRP A 1 108 ? 0.201 -9.484 -5.789 1 90.88 108 TRP A O 1
ATOM 856 N N . ALA A 1 109 ? -1.947 -10.094 -5.574 1 90.31 109 ALA A N 1
ATOM 857 C CA . ALA A 1 109 ? -2.074 -9.461 -4.266 1 90.31 109 ALA A CA 1
ATOM 858 C C . ALA A 1 109 ? -2.959 -10.289 -3.34 1 90.31 109 ALA A C 1
ATOM 860 O O . ALA A 1 109 ? -3.916 -10.922 -3.791 1 90.31 109 ALA A O 1
ATOM 861 N N . ASP A 1 110 ? -2.619 -10.32 -2.08 1 90.94 110 ASP A N 1
ATOM 862 C CA . ASP A 1 110 ? -3.424 -10.93 -1.025 1 90.94 110 ASP A CA 1
ATOM 863 C C . ASP A 1 110 ? -3.338 -10.125 0.269 1 90.94 110 ASP A C 1
ATOM 865 O O . ASP A 1 110 ? -2.518 -9.211 0.383 1 90.94 110 ASP A O 1
ATOM 869 N N . ASN A 1 111 ? -4.277 -10.422 1.136 1 88.69 111 ASN A N 1
ATOM 870 C CA . ASN A 1 111 ? -4.266 -9.883 2.492 1 88.69 111 ASN A CA 1
ATOM 871 C C . ASN A 1 111 ? -4.234 -8.359 2.492 1 88.69 111 ASN A C 1
ATOM 873 O O . ASN A 1 111 ? -3.422 -7.75 3.189 1 88.69 111 ASN A O 1
ATOM 877 N N . VAL A 1 112 ? -5.066 -7.723 1.614 1 88.81 112 VAL A N 1
ATOM 878 C CA . VAL A 1 112 ? -5.129 -6.27 1.513 1 88.81 112 VAL A CA 1
ATOM 879 C C . VAL A 1 112 ? -5.906 -5.703 2.695 1 88.81 112 VAL A C 1
ATOM 881 O O . VAL A 1 112 ? -6.965 -6.223 3.057 1 88.81 112 VAL A O 1
ATOM 884 N N . SER A 1 113 ? -5.324 -4.629 3.312 1 90.75 113 SER A N 1
ATOM 885 C CA . SER A 1 113 ? -5.984 -4.008 4.457 1 90.75 113 SER A CA 1
ATOM 886 C C . SER A 1 113 ? -5.824 -2.494 4.43 1 90.75 113 SER A C 1
ATOM 888 O O . SER A 1 113 ? -4.777 -1.98 4.035 1 90.75 113 SER A O 1
ATOM 890 N N . LEU A 1 114 ? -6.844 -1.774 4.797 1 90.25 114 LEU A N 1
ATOM 891 C CA . LEU A 1 114 ? -6.844 -0.337 5.047 1 90.25 114 LEU A CA 1
ATOM 892 C C . LEU A 1 114 ? -7.598 -0.007 6.328 1 90.25 114 LEU A C 1
ATOM 894 O O . LEU A 1 114 ? -8.828 0.045 6.332 1 90.25 114 LEU A O 1
ATOM 898 N N . GLN A 1 115 ? -6.805 0.243 7.375 1 91.25 115 GLN A N 1
ATOM 899 C CA . GLN A 1 115 ? -7.398 0.397 8.703 1 91.25 115 GLN A CA 1
ATOM 900 C C . GLN A 1 115 ? -7.352 1.853 9.156 1 91.25 115 GLN A C 1
ATOM 902 O O . GLN A 1 115 ? -6.273 2.424 9.312 1 91.25 115 GLN A O 1
ATOM 907 N N . PRO A 1 116 ? -8.539 2.441 9.383 1 92.75 116 PRO A N 1
ATOM 908 C CA . PRO A 1 116 ? -8.562 3.807 9.914 1 92.75 116 PRO A CA 1
ATOM 909 C C . PRO A 1 116 ? -8.383 3.852 11.43 1 92.75 116 PRO A C 1
ATOM 911 O O . PRO A 1 116 ? -8.883 2.973 12.141 1 92.75 116 PRO A O 1
ATOM 914 N N . PHE A 1 117 ? -7.688 4.867 11.891 1 92.5 117 PHE A N 1
ATOM 915 C CA . PHE A 1 117 ? -7.523 5.172 13.305 1 92.5 117 PHE A CA 1
ATOM 916 C C . PHE A 1 117 ? -7.844 6.637 13.586 1 92.5 117 PHE A C 1
ATOM 918 O O . PHE A 1 117 ? -7.445 7.52 12.82 1 92.5 117 PHE A O 1
ATOM 925 N N . THR A 1 118 ? -8.617 6.793 14.672 1 91.5 118 THR A N 1
ATOM 926 C CA . THR A 1 118 ? -8.648 8.148 15.219 1 91.5 118 THR A CA 1
ATOM 927 C C . THR A 1 118 ? -7.309 8.5 15.859 1 91.5 118 THR A C 1
ATOM 929 O O . THR A 1 118 ? -6.477 7.625 16.094 1 91.5 118 THR A O 1
ATOM 932 N N . ARG A 1 119 ? -7.191 9.836 16.109 1 87.19 119 ARG A N 1
ATOM 933 C CA . ARG A 1 119 ? -5.945 10.258 16.75 1 87.19 119 ARG A CA 1
ATOM 934 C C . ARG A 1 119 ? -5.746 9.547 18.078 1 87.19 119 ARG A C 1
ATOM 936 O O . ARG A 1 119 ? -4.637 9.102 18.391 1 87.19 119 ARG A O 1
ATOM 943 N N . LYS A 1 120 ? -6.781 9.469 18.875 1 88.62 120 LYS A N 1
ATOM 944 C CA . LYS A 1 120 ? -6.703 8.797 20.172 1 88.62 120 LYS A CA 1
ATOM 945 C C . LYS A 1 120 ? -6.352 7.32 20.016 1 88.62 120 LYS A C 1
ATOM 947 O O . LYS A 1 120 ? -5.465 6.809 20.688 1 88.62 120 LYS A O 1
ATOM 952 N N . GLN A 1 121 ? -7.051 6.695 19.078 1 88.5 121 GLN A N 1
ATOM 953 C CA . GLN A 1 121 ? -6.789 5.289 18.797 1 88.5 121 GLN A CA 1
ATOM 954 C C . GLN A 1 121 ? -5.352 5.082 18.328 1 88.5 121 GLN A C 1
ATOM 956 O O . GLN A 1 121 ? -4.711 4.09 18.672 1 88.5 121 GLN A O 1
ATOM 961 N N . TRP A 1 122 ? -4.922 6.012 17.531 1 86.31 122 TRP A N 1
ATOM 962 C CA . TRP A 1 122 ? -3.592 5.918 16.938 1 86.31 122 TRP A CA 1
ATOM 963 C C . TRP A 1 122 ? -2.512 5.961 18.016 1 86.31 122 TRP A C 1
ATOM 965 O O . TRP A 1 122 ? -1.562 5.176 17.969 1 86.31 122 TRP A O 1
ATOM 975 N N . ARG A 1 123 ? -2.654 6.781 18.922 1 82.88 123 ARG A N 1
ATOM 976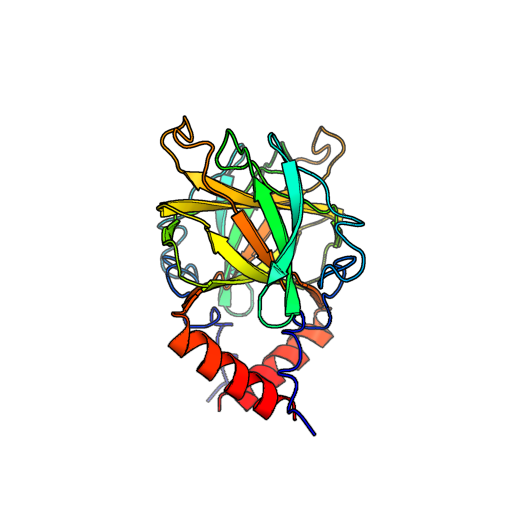 C CA . ARG A 1 123 ? -1.702 6.91 20.031 1 82.88 123 ARG A CA 1
ATOM 977 C C . ARG A 1 123 ? -1.634 5.629 20.844 1 82.88 123 ARG A C 1
ATOM 979 O O . ARG A 1 123 ? -0.547 5.176 21.203 1 82.88 123 ARG A O 1
ATOM 986 N N . THR A 1 124 ? -2.736 5.023 21.047 1 83.38 124 THR A N 1
ATOM 987 C CA . THR A 1 124 ? -2.797 3.768 21.781 1 83.38 124 THR A CA 1
ATOM 988 C C . THR A 1 124 ? -2.154 2.637 20.984 1 83.38 124 THR A C 1
ATOM 990 O O . THR A 1 124 ? -1.456 1.792 21.547 1 83.38 124 THR A O 1
ATOM 993 N N . HIS A 1 125 ? -2.406 2.697 19.672 1 81.75 125 HIS A N 1
ATOM 994 C CA . HIS A 1 125 ? -1.881 1.674 18.781 1 81.75 125 HIS A CA 1
ATOM 995 C C . HIS A 1 125 ? -0.357 1.707 18.734 1 81.75 125 HIS A C 1
ATOM 997 O O . HIS A 1 125 ? 0.29 0.657 18.719 1 81.75 125 HIS A O 1
ATOM 1003 N N . GLN A 1 126 ? 0.182 2.865 18.703 1 77.69 126 GLN A N 1
ATOM 1004 C CA . GLN A 1 126 ? 1.631 3.039 18.672 1 77.69 126 GLN A CA 1
ATOM 1005 C C . GLN A 1 126 ? 2.275 2.553 19.969 1 77.69 126 GLN A C 1
ATOM 1007 O O . GLN A 1 126 ? 3.371 1.988 19.953 1 77.69 126 GLN A O 1
ATOM 1012 N N . ASP A 1 127 ? 1.638 2.787 21.062 1 76.12 127 ASP A N 1
ATOM 1013 C CA . ASP A 1 127 ? 2.15 2.359 22.359 1 76.12 127 ASP A CA 1
ATOM 1014 C C . ASP A 1 127 ? 2.203 0.836 22.453 1 76.12 127 ASP A C 1
ATOM 1016 O O . ASP A 1 127 ? 3.162 0.275 22.984 1 76.12 127 ASP A O 1
ATOM 1020 N N . ASP A 1 128 ? 1.307 0.207 21.797 1 70 128 ASP A N 1
ATOM 1021 C CA . ASP A 1 128 ? 1.249 -1.252 21.812 1 70 128 ASP A CA 1
ATOM 1022 C C . ASP A 1 128 ? 2.32 -1.846 20.891 1 70 128 ASP A C 1
ATOM 1024 O O . ASP A 1 128 ? 2.891 -2.895 21.203 1 70 128 ASP A O 1
ATOM 1028 N N . SER A 1 129 ? 2.572 -1.197 19.797 1 65.94 129 SER A N 1
ATOM 1029 C CA . SER A 1 129 ? 3.543 -1.708 18.844 1 65.94 129 SER A CA 1
ATOM 1030 C C . SER A 1 129 ? 4.965 -1.581 19.375 1 65.94 129 SER A C 1
ATOM 1032 O O . SER A 1 129 ? 5.824 -2.408 19.062 1 65.94 129 SER A O 1
ATOM 1034 N N . VAL A 1 130 ? 5.246 -0.568 20.109 1 59.53 130 VAL A N 1
ATOM 1035 C CA . VAL A 1 130 ? 6.562 -0.36 20.703 1 59.53 130 VAL A CA 1
ATOM 1036 C C . VAL A 1 130 ? 6.785 -1.364 21.828 1 59.53 130 VAL A C 1
ATOM 1038 O O . VAL A 1 130 ? 7.902 -1.858 22.016 1 59.53 130 VAL A O 1
ATOM 1041 N N . GLU A 1 131 ? 5.824 -1.68 22.5 1 54.12 131 GLU A N 1
ATOM 1042 C CA . GLU A 1 131 ? 5.953 -2.635 23.594 1 54.12 131 GLU A CA 1
ATOM 1043 C C . GLU A 1 131 ? 6.199 -4.047 23.062 1 54.12 131 GLU A C 1
ATOM 1045 O O . GLU A 1 131 ? 6.91 -4.832 23.703 1 54.12 131 GLU A O 1
ATOM 1050 N N . ARG A 1 132 ? 5.699 -4.332 21.984 1 51.31 132 ARG A N 1
ATOM 1051 C CA . ARG A 1 132 ? 5.887 -5.668 21.422 1 51.31 132 ARG A CA 1
ATOM 1052 C C . ARG A 1 132 ? 7.289 -5.824 20.844 1 51.31 132 ARG A C 1
ATOM 1054 O O . ARG A 1 132 ? 7.801 -6.941 20.734 1 51.31 132 ARG A O 1
ATOM 1061 N N . VAL A 1 133 ? 7.883 -4.84 20.5 1 48.69 133 VAL A N 1
ATOM 1062 C CA . VAL A 1 133 ? 9.234 -4.898 19.969 1 48.69 133 VAL A CA 1
ATOM 1063 C C . VAL A 1 133 ? 10.25 -4.68 21.078 1 48.69 133 VAL A C 1
ATOM 1065 O O . VAL A 1 133 ? 11.414 -5.051 20.953 1 48.69 133 VAL A O 1
ATOM 1068 N N . SER A 1 134 ? 9.867 -4.129 22.125 1 37.78 134 SER A N 1
ATOM 1069 C CA . SER A 1 134 ? 10.781 -4.004 23.266 1 37.78 134 SER A CA 1
ATOM 1070 C C . SER A 1 134 ? 10.844 -5.297 24.062 1 37.78 134 SER A C 1
ATOM 1072 O O . SER A 1 134 ? 9.844 -6.008 24.188 1 37.78 134 SER A O 1
ATOM 1074 N N . MET B 1 1 ? -5.141 -33.688 14.391 1 29.12 1 MET B N 1
ATOM 1075 C CA . MET B 1 1 ? -5.707 -32.406 13.953 1 29.12 1 MET B CA 1
ATOM 1076 C C . MET B 1 1 ? -4.711 -31.641 13.086 1 29.12 1 MET B C 1
ATOM 1078 O O . MET B 1 1 ? -3.578 -31.391 13.508 1 29.12 1 MET B O 1
ATOM 1082 N N . GLN B 1 2 ? -4.707 -31.844 11.797 1 35.19 2 GLN B N 1
ATOM 1083 C CA . GLN B 1 2 ? -3.723 -31.297 10.875 1 35.19 2 GLN B CA 1
ATOM 1084 C C . GLN B 1 2 ? -3.611 -29.781 11.016 1 35.19 2 GLN B C 1
ATOM 1086 O O . GLN B 1 2 ? -4.625 -29.094 11.141 1 35.19 2 GLN B O 1
ATOM 1091 N N . CYS B 1 3 ? -2.746 -29.281 11.773 1 42.38 3 CYS B N 1
ATOM 1092 C CA . CYS B 1 3 ? -2.469 -27.859 11.992 1 42.38 3 CYS B CA 1
ATOM 1093 C C . CYS B 1 3 ? -2.619 -27.078 10.695 1 42.38 3 CYS B C 1
ATOM 1095 O O . CYS B 1 3 ? -1.74 -27.125 9.828 1 42.38 3 CYS B O 1
ATOM 1097 N N . VAL B 1 4 ? -3.801 -27.125 10.078 1 45.06 4 VAL B N 1
ATOM 1098 C CA . VAL B 1 4 ? -4.02 -26.391 8.844 1 45.06 4 VAL B CA 1
ATOM 1099 C C . VAL B 1 4 ? -3.439 -24.984 8.977 1 45.06 4 VAL B C 1
ATOM 1101 O O . VAL B 1 4 ? -3.693 -24.297 9.969 1 45.06 4 VAL B O 1
ATOM 1104 N N . LYS B 1 5 ? -2.273 -24.75 8.406 1 51.03 5 LYS B N 1
ATOM 1105 C CA . LYS B 1 5 ? -1.66 -23.422 8.305 1 51.03 5 LYS B CA 1
ATOM 1106 C C . LYS B 1 5 ? -2.715 -22.344 8.086 1 51.03 5 LYS B C 1
ATOM 1108 O O . LYS B 1 5 ? -3.527 -22.438 7.164 1 51.03 5 LYS B O 1
ATOM 1113 N N . GLU B 1 6 ? -3.338 -21.828 9.086 1 54.47 6 GLU B N 1
ATOM 1114 C CA . GLU B 1 6 ? -4.312 -20.734 8.992 1 54.47 6 GLU B CA 1
ATOM 1115 C C . GLU B 1 6 ? -3.953 -19.766 7.871 1 54.47 6 GLU B C 1
ATOM 1117 O O . GLU B 1 6 ? -2.785 -19.406 7.703 1 54.47 6 GLU B O 1
ATOM 1122 N N . PRO B 1 7 ? -4.957 -19.75 6.93 1 58.34 7 PRO B N 1
ATOM 1123 C CA . PRO B 1 7 ? -4.703 -18.812 5.84 1 58.34 7 PRO B CA 1
ATOM 1124 C C . PRO B 1 7 ? -4.227 -17.438 6.344 1 58.34 7 PRO B C 1
ATOM 1126 O O . PRO B 1 7 ? -4.516 -17.062 7.48 1 58.34 7 PRO B O 1
ATOM 1129 N N . HIS B 1 8 ? -3.305 -16.906 5.719 1 70.06 8 HIS B N 1
ATOM 1130 C CA . HIS B 1 8 ? -2.814 -15.562 6.008 1 70.06 8 HIS B CA 1
ATOM 1131 C C . HIS B 1 8 ? -3.949 -14.547 5.996 1 70.06 8 HIS B C 1
ATOM 1133 O O . HIS B 1 8 ? -4.742 -14.508 5.051 1 70.06 8 HIS B O 1
ATOM 1139 N N . ARG B 1 9 ? -4.273 -14.086 7.191 1 79.06 9 ARG B N 1
ATOM 1140 C CA . ARG B 1 9 ? -5.367 -13.125 7.281 1 79.06 9 ARG B CA 1
ATOM 1141 C C . ARG B 1 9 ? -4.859 -11.703 7.098 1 79.06 9 ARG B C 1
ATOM 1143 O O . ARG B 1 9 ? -3.73 -11.383 7.48 1 79.06 9 ARG B O 1
ATOM 1150 N N . ALA B 1 10 ? -5.711 -10.914 6.457 1 87.88 10 ALA B N 1
ATOM 1151 C CA . ALA B 1 10 ? -5.391 -9.5 6.277 1 87.88 10 ALA B CA 1
ATOM 1152 C C . ALA B 1 10 ? -5.227 -8.797 7.625 1 87.88 10 ALA B C 1
ATOM 1154 O O . ALA B 1 10 ? -5.961 -9.078 8.57 1 87.88 10 ALA B O 1
ATOM 1155 N N . GLN B 1 11 ? -4.25 -7.922 7.672 1 87.94 11 GLN B N 1
ATOM 1156 C CA . GLN B 1 11 ? -4.07 -7.113 8.875 1 87.94 11 GLN B CA 1
ATOM 1157 C C . GLN B 1 11 ? -5.363 -6.395 9.258 1 87.94 11 GLN B C 1
ATOM 1159 O O . GLN B 1 11 ? -6.074 -5.887 8.391 1 87.94 11 GLN B O 1
ATOM 1164 N N . TYR B 1 12 ? -5.691 -6.449 10.625 1 90.62 12 TYR B N 1
ATOM 1165 C CA . TYR B 1 12 ? -6.852 -5.754 11.18 1 90.62 12 TYR B CA 1
ATOM 1166 C C . TYR B 1 12 ? -8.141 -6.254 10.531 1 90.62 12 TYR B C 1
ATOM 1168 O O . TYR B 1 12 ? -9.094 -5.488 10.367 1 90.62 12 TYR B O 1
ATOM 1176 N N . GLY B 1 13 ? -8.141 -7.434 10.031 1 91 13 GLY B N 1
ATOM 1177 C CA . GLY B 1 13 ? -9.305 -8.008 9.375 1 91 13 GLY B CA 1
ATOM 1178 C C . GLY B 1 13 ? -9.625 -7.34 8.047 1 91 13 GLY B C 1
ATOM 1179 O O . GLY B 1 13 ? -10.75 -7.461 7.547 1 91 13 GLY B O 1
ATOM 1180 N N . GLY B 1 14 ? -8.719 -6.496 7.535 1 93.06 14 GLY B N 1
ATOM 1181 C CA . GLY B 1 14 ? -8.898 -5.816 6.262 1 93.06 14 GLY B CA 1
ATOM 1182 C C . GLY B 1 14 ? -9.258 -4.352 6.41 1 93.06 14 GLY B C 1
ATOM 1183 O O . GLY B 1 14 ? -9.141 -3.576 5.461 1 93.06 14 GLY B O 1
ATOM 1184 N N . GLY B 1 15 ? -9.734 -4.043 7.684 1 94.25 15 GLY B N 1
ATOM 1185 C CA . GLY B 1 15 ? -10.203 -2.68 7.867 1 94.25 15 GLY B CA 1
ATOM 1186 C C . GLY B 1 15 ? -11.422 -2.348 7.035 1 94.25 15 GLY B C 1
ATOM 1187 O O . GLY B 1 15 ? -12.43 -3.059 7.09 1 94.25 15 GLY B O 1
ATOM 1188 N N . ILE B 1 16 ? -11.289 -1.315 6.184 1 92 16 ILE B N 1
ATOM 1189 C CA . ILE B 1 16 ? -12.445 -0.866 5.406 1 92 16 ILE B CA 1
ATOM 1190 C C . ILE B 1 16 ? -12.422 -1.517 4.027 1 92 16 ILE B C 1
ATOM 1192 O O . ILE B 1 16 ? -13.258 -1.21 3.174 1 92 16 ILE B O 1
ATOM 1196 N N . ILE B 1 17 ? -11.445 -2.346 3.76 1 91.75 17 ILE B N 1
ATOM 1197 C CA . ILE B 1 17 ? -11.398 -3.084 2.502 1 91.75 17 ILE B CA 1
ATOM 1198 C C . ILE B 1 17 ? -12.523 -4.117 2.469 1 91.75 17 ILE B C 1
ATOM 1200 O O . ILE B 1 17 ? -12.758 -4.82 3.455 1 91.75 17 ILE B O 1
ATOM 1204 N N . VAL B 1 18 ? -13.195 -4.102 1.371 1 93 18 VAL B N 1
ATOM 1205 C CA . VAL B 1 18 ? -14.25 -5.094 1.161 1 93 18 VAL B CA 1
ATOM 1206 C C . VAL B 1 18 ? -13.648 -6.355 0.543 1 93 18 VAL B C 1
ATOM 1208 O O . VAL B 1 18 ? -12.852 -6.277 -0.398 1 93 18 VAL B O 1
ATOM 1211 N N . ASN B 1 19 ? -13.938 -7.531 1.185 1 94.31 19 ASN B N 1
ATOM 1212 C CA . ASN B 1 19 ? -13.469 -8.82 0.694 1 94.31 19 ASN B CA 1
ATOM 1213 C C . ASN B 1 19 ? -11.945 -8.883 0.666 1 94.31 19 ASN B C 1
ATOM 1215 O O . ASN B 1 19 ? -11.352 -9.188 -0.369 1 94.31 19 ASN B O 1
ATOM 1219 N N . PRO B 1 20 ? -11.227 -8.602 1.765 1 92.5 20 PRO B N 1
ATOM 1220 C CA . PRO B 1 20 ? -9.766 -8.531 1.813 1 92.5 20 PRO B CA 1
ATOM 1221 C C . PRO B 1 20 ? -9.109 -9.891 1.627 1 92.5 20 PRO B C 1
ATOM 1223 O O . PRO B 1 20 ? -7.941 -9.969 1.231 1 92.5 20 PRO B O 1
ATOM 1226 N N . GLY B 1 21 ? -9.812 -10.984 1.821 1 90.5 21 GLY B N 1
ATOM 1227 C CA . GLY B 1 21 ? -9.289 -12.336 1.703 1 90.5 21 GLY B CA 1
ATOM 1228 C C . GLY B 1 21 ? -9.68 -13.016 0.405 1 90.5 21 GLY B C 1
ATOM 1229 O O . GLY B 1 21 ? -9.281 -14.156 0.15 1 90.5 21 GLY B O 1
ATOM 1230 N N . PHE B 1 22 ? -10.531 -12.352 -0.347 1 94.56 22 PHE B N 1
ATOM 1231 C CA . PHE B 1 22 ? -10.977 -12.859 -1.64 1 94.56 22 PHE B CA 1
ATOM 1232 C C . PHE B 1 22 ? -11.75 -14.156 -1.474 1 94.56 22 PHE B C 1
ATOM 1234 O O . PHE B 1 22 ? -11.625 -15.07 -2.291 1 94.56 22 PHE B O 1
ATOM 1241 N N . ASP B 1 23 ? -12.461 -14.242 -0.37 1 92.44 23 ASP B N 1
ATOM 1242 C CA . ASP B 1 23 ? -13.289 -15.406 -0.083 1 92.44 23 ASP B CA 1
ATOM 1243 C C . ASP B 1 23 ? -14.57 -15.391 -0.924 1 92.44 23 ASP B C 1
ATOM 1245 O O . ASP B 1 23 ? -15.258 -16.406 -1.027 1 92.44 23 ASP B O 1
ATOM 1249 N N . HIS B 1 24 ? -14.938 -14.328 -1.553 1 95.62 24 HIS B N 1
ATOM 1250 C CA . HIS B 1 24 ? -16.094 -14.156 -2.428 1 95.62 24 HIS B CA 1
ATOM 1251 C C . HIS B 1 24 ? -15.656 -13.75 -3.834 1 95.62 24 HIS B C 1
ATOM 1253 O O . HIS B 1 24 ? -16.172 -12.781 -4.391 1 95.62 24 HIS B O 1
ATOM 1259 N N . ASN B 1 25 ? -14.719 -14.594 -4.332 1 94.44 25 ASN B N 1
ATOM 1260 C CA . ASN B 1 25 ? -14.141 -14.258 -5.629 1 94.44 25 ASN B CA 1
ATOM 1261 C C . ASN B 1 25 ? -13.602 -12.828 -5.648 1 94.44 25 ASN B C 1
ATOM 1263 O O . ASN B 1 25 ? -12.898 -12.414 -4.727 1 94.44 25 ASN B O 1
ATOM 1267 N N . ILE B 1 26 ? -13.82 -12.094 -6.73 1 95.06 26 ILE B N 1
ATOM 1268 C CA . ILE B 1 26 ? -13.203 -10.766 -6.816 1 95.06 26 ILE B CA 1
ATOM 1269 C C . ILE B 1 26 ? -14.258 -9.695 -6.559 1 95.06 26 ILE B C 1
ATOM 1271 O O . ILE B 1 26 ? -14.164 -8.578 -7.082 1 95.06 26 ILE B O 1
ATOM 1275 N N . LYS B 1 27 ? -15.281 -10.062 -5.754 1 95.69 27 LYS B N 1
ATOM 1276 C CA . LYS B 1 27 ? -16.297 -9.07 -5.402 1 95.69 27 LYS B CA 1
ATOM 1277 C C . LYS B 1 27 ? -15.656 -7.801 -4.852 1 95.69 27 LYS B C 1
ATOM 1279 O O . LYS B 1 27 ? -14.727 -7.871 -4.039 1 95.69 27 LYS B O 1
ATOM 1284 N N . ALA B 1 28 ? -16.047 -6.566 -5.309 1 91.75 28 ALA B N 1
ATOM 1285 C CA . ALA B 1 28 ? -15.648 -5.242 -4.836 1 91.75 28 ALA B CA 1
ATOM 1286 C C . ALA B 1 28 ? -14.344 -4.793 -5.492 1 91.75 28 ALA B C 1
ATOM 1288 O O . ALA B 1 28 ? -13.867 -3.686 -5.242 1 91.75 28 ALA B O 1
ATOM 1289 N N . TRP B 1 29 ? -13.828 -5.688 -6.285 1 90.94 29 TRP B N 1
ATOM 1290 C CA . TRP B 1 29 ? -12.594 -5.359 -6.992 1 90.94 29 TRP B CA 1
ATOM 1291 C C . TRP B 1 29 ? -12.852 -5.223 -8.492 1 90.94 29 TRP B C 1
ATOM 1293 O O . TRP B 1 29 ? -13.68 -5.934 -9.055 1 90.94 29 TRP B O 1
ATOM 1303 N N . THR B 1 30 ? -12.086 -4.266 -9.086 1 90.31 30 THR B N 1
ATOM 1304 C CA . THR B 1 30 ? -12.234 -4.023 -10.523 1 90.31 30 THR B CA 1
ATOM 1305 C C . THR B 1 30 ? -10.867 -3.887 -11.188 1 90.31 30 THR B C 1
ATOM 1307 O O . THR B 1 30 ? -9.867 -3.615 -10.516 1 90.31 30 THR B O 1
ATOM 1310 N N . VAL B 1 31 ? -10.906 -4.148 -12.492 1 89.88 31 VAL B N 1
ATOM 1311 C CA . VAL B 1 31 ? -9.68 -3.959 -13.258 1 89.88 31 VAL B CA 1
ATOM 1312 C C . VAL B 1 31 ? -9.32 -2.475 -13.297 1 89.88 31 VAL B C 1
ATOM 1314 O O . VAL B 1 31 ? -10.188 -1.622 -13.477 1 89.88 31 VAL B O 1
ATOM 1317 N N . PHE B 1 32 ? -8.133 -2.227 -13.078 1 84.56 32 PHE B N 1
ATOM 1318 C CA . PHE B 1 32 ? -7.602 -0.885 -13.281 1 84.56 32 PHE B CA 1
ATOM 1319 C C . PHE B 1 32 ? -6.742 -0.832 -14.539 1 84.56 32 PHE B C 1
ATOM 1321 O O . PHE B 1 32 ? -5.758 -1.564 -14.656 1 84.56 32 PHE B O 1
ATOM 1328 N N . GLY B 1 33 ? -7.168 0.182 -15.445 1 83.75 33 GLY B N 1
ATOM 1329 C CA . GLY B 1 33 ? -6.449 0.244 -16.703 1 83.75 33 GLY B CA 1
ATOM 1330 C C . GLY B 1 33 ? -6.844 -0.858 -17.672 1 83.75 33 GLY B C 1
ATOM 1331 O O . GLY B 1 33 ? -8.031 -1.039 -17.969 1 83.75 33 GLY B O 1
ATOM 1332 N N . ASN B 1 34 ? -5.855 -1.564 -18.125 1 85.56 34 ASN B N 1
ATOM 1333 C CA . ASN B 1 34 ? -6.055 -2.635 -19.094 1 85.56 34 ASN B CA 1
ATOM 1334 C C . ASN B 1 34 ? -5.824 -4.008 -18.469 1 85.56 34 ASN B C 1
ATOM 1336 O O . ASN B 1 34 ? -5.246 -4.113 -17.391 1 85.56 34 ASN B O 1
ATOM 1340 N N . GLY B 1 35 ? -6.348 -5.09 -19.188 1 91.5 35 GLY B N 1
ATOM 1341 C CA . GLY B 1 35 ? -6.133 -6.461 -18.75 1 91.5 35 GLY B CA 1
ATOM 1342 C C . GLY B 1 35 ? -7.355 -7.086 -18.109 1 91.5 35 GLY B C 1
ATOM 1343 O O . GLY B 1 35 ? -8.484 -6.688 -18.406 1 91.5 35 GLY B O 1
ATOM 1344 N N . THR B 1 36 ? -7.07 -8.156 -17.359 1 94.12 36 THR B N 1
ATOM 1345 C CA . THR B 1 36 ? -8.117 -8.906 -16.672 1 94.12 36 THR B CA 1
ATOM 1346 C C . THR B 1 36 ? -7.699 -9.273 -15.258 1 94.12 36 THR B C 1
ATOM 1348 O O . THR B 1 36 ? -6.512 -9.492 -14.992 1 94.12 36 THR B O 1
ATOM 1351 N N . ILE B 1 37 ? -8.648 -9.258 -14.367 1 94.5 37 ILE B N 1
ATOM 1352 C CA . ILE B 1 37 ? -8.359 -9.688 -13 1 94.5 37 ILE B CA 1
ATOM 1353 C C . ILE B 1 37 ? -9.164 -10.945 -12.68 1 94.5 37 ILE B C 1
ATOM 1355 O O . ILE B 1 37 ? -10.258 -11.141 -13.211 1 94.5 37 ILE B O 1
ATOM 1359 N N . GLU B 1 38 ? -8.633 -11.828 -11.805 1 96.69 38 GLU B N 1
ATOM 1360 C CA . GLU B 1 38 ? -9.305 -13.047 -11.352 1 96.69 38 GLU B CA 1
ATOM 1361 C C . GLU B 1 38 ? -8.805 -13.469 -9.977 1 96.69 38 GLU B C 1
ATOM 1363 O O . GLU B 1 38 ? -7.781 -12.984 -9.5 1 96.69 38 GLU B O 1
ATOM 1368 N N . GLU B 1 39 ? -9.602 -14.266 -9.352 1 97.12 39 GLU B N 1
ATOM 1369 C CA . GLU B 1 39 ? -9.172 -14.93 -8.117 1 97.12 39 GLU B CA 1
ATOM 1370 C C . GLU B 1 39 ? -8.484 -16.25 -8.422 1 97.12 39 GLU B C 1
ATOM 1372 O O . GLU B 1 39 ? -8.938 -17.016 -9.273 1 97.12 39 GLU B O 1
ATOM 1377 N N . ARG B 1 40 ? -7.398 -16.547 -7.754 1 96.5 40 ARG B N 1
ATOM 1378 C CA . ARG B 1 40 ? -6.758 -17.844 -7.785 1 96.5 40 ARG B CA 1
ATOM 1379 C C . ARG B 1 40 ? -6.543 -18.391 -6.375 1 96.5 40 ARG B C 1
ATOM 1381 O O . ARG B 1 40 ? -6.582 -17.641 -5.402 1 96.5 40 ARG B O 1
ATOM 1388 N N . ILE B 1 41 ? -6.418 -19.672 -6.281 1 93.38 41 ILE B N 1
ATOM 1389 C CA . ILE B 1 41 ? -6.172 -20.344 -5.016 1 93.38 41 ILE B CA 1
ATOM 1390 C C . ILE B 1 41 ? -4.82 -21.062 -5.062 1 93.38 41 ILE B C 1
ATOM 1392 O O . ILE B 1 41 ? -4.535 -21.812 -6 1 93.38 41 ILE B O 1
ATOM 1396 N N . SER B 1 42 ? -3.979 -20.734 -4.09 1 88.19 42 SER B N 1
ATOM 1397 C CA . SER B 1 42 ? -2.67 -21.391 -4.023 1 88.19 42 SER B CA 1
ATOM 1398 C C . SER B 1 42 ? -2.789 -22.812 -3.525 1 88.19 42 SER B C 1
ATOM 1400 O O . SER B 1 42 ? -3.852 -23.234 -3.064 1 88.19 42 SER B O 1
ATOM 1402 N N . ASN B 1 43 ? -1.575 -23.484 -3.58 1 85 43 ASN B N 1
ATOM 1403 C CA . ASN B 1 43 ? -1.551 -24.875 -3.148 1 85 43 ASN B CA 1
ATOM 1404 C C . ASN B 1 43 ? -1.866 -25.016 -1.662 1 85 43 ASN B C 1
ATOM 1406 O O . ASN B 1 43 ? -2.412 -26.031 -1.228 1 85 43 ASN B O 1
ATOM 1410 N N . ASP B 1 44 ? -1.611 -23.984 -0.882 1 82 44 ASP B N 1
ATOM 1411 C CA . ASP B 1 44 ? -1.841 -24.016 0.559 1 82 44 ASP B CA 1
ATOM 1412 C C . ASP B 1 44 ? -3.223 -23.469 0.911 1 82 44 ASP B C 1
ATOM 1414 O O . ASP B 1 44 ? -3.541 -23.281 2.086 1 82 44 ASP B O 1
ATOM 1418 N N . GLY B 1 45 ? -4.07 -23.172 -0.101 1 85.5 45 GLY B N 1
ATOM 1419 C CA . GLY B 1 45 ? -5.449 -22.781 0.133 1 85.5 45 GLY B CA 1
ATOM 1420 C C . GLY B 1 45 ? -5.625 -21.266 0.229 1 85.5 45 GLY B C 1
ATOM 1421 O O . GLY B 1 45 ? -6.742 -20.781 0.419 1 85.5 45 GLY B O 1
ATOM 1422 N N . ASN B 1 46 ? -4.613 -20.625 0.09 1 88 46 ASN B N 1
ATOM 1423 C CA . ASN B 1 46 ? -4.703 -19.172 0.14 1 88 46 ASN B CA 1
ATOM 1424 C C . ASN B 1 46 ? -5.281 -18.594 -1.15 1 88 46 ASN B C 1
ATOM 1426 O O . ASN B 1 46 ? -4.914 -19.031 -2.244 1 88 46 ASN B O 1
ATOM 1430 N N . ARG B 1 47 ? -6.207 -17.719 -0.964 1 94.38 47 ARG B N 1
ATOM 1431 C CA . ARG B 1 47 ? -6.816 -17.047 -2.111 1 94.38 47 ARG B CA 1
ATOM 1432 C C . ARG B 1 47 ? -6.16 -15.695 -2.363 1 94.38 47 ARG B C 1
ATOM 1434 O O . ARG B 1 47 ? -5.805 -14.984 -1.42 1 94.38 47 ARG B O 1
ATOM 1441 N N . PHE B 1 48 ? -6.035 -15.398 -3.68 1 94.56 48 PHE B N 1
ATOM 1442 C CA . PHE B 1 48 ? -5.398 -14.133 -4.031 1 94.56 48 PHE B CA 1
ATOM 1443 C C . PHE B 1 48 ? -5.906 -13.625 -5.375 1 94.56 48 PHE B C 1
ATOM 1445 O O . PHE B 1 48 ? -6.473 -14.391 -6.156 1 94.56 48 PHE B O 1
ATOM 1452 N N . ILE B 1 49 ? -5.797 -12.297 -5.609 1 93.81 49 ILE B N 1
ATOM 1453 C CA . ILE B 1 49 ? -6.219 -11.672 -6.852 1 93.81 49 ILE B CA 1
ATOM 1454 C C . ILE B 1 49 ? -5.035 -11.586 -7.816 1 93.81 49 ILE B C 1
ATOM 1456 O O . ILE B 1 49 ? -3.906 -11.32 -7.398 1 93.81 49 ILE B O 1
ATOM 1460 N N . VAL B 1 50 ? -5.379 -11.875 -9.062 1 93.94 50 VAL B N 1
ATOM 1461 C CA . VAL B 1 50 ? -4.371 -11.852 -10.109 1 93.94 50 VAL B CA 1
ATOM 1462 C C . VAL B 1 50 ? -4.773 -10.844 -11.195 1 93.94 50 VAL B C 1
ATOM 1464 O O . VAL B 1 50 ? -5.922 -10.844 -11.648 1 93.94 50 VAL B O 1
ATOM 1467 N N . ALA B 1 51 ? -3.889 -9.984 -11.547 1 91.38 51 ALA B N 1
ATOM 1468 C CA . ALA B 1 51 ? -4.016 -9.156 -12.742 1 91.38 51 ALA B CA 1
ATOM 1469 C C . ALA B 1 51 ? -3.148 -9.695 -13.875 1 91.38 51 ALA B C 1
ATOM 1471 O O . ALA B 1 51 ? -1.933 -9.836 -13.727 1 91.38 51 ALA B O 1
ATOM 1472 N N . ARG B 1 52 ? -3.742 -10.047 -14.953 1 90.94 52 ARG B N 1
ATOM 1473 C CA . ARG B 1 52 ? -3.01 -10.602 -16.094 1 90.94 52 ARG B CA 1
ATOM 1474 C C . ARG B 1 52 ? -3.322 -9.828 -17.375 1 90.94 52 ARG B C 1
ATOM 1476 O O . ARG B 1 52 ? -4.281 -9.055 -17.422 1 90.94 52 ARG B O 1
ATOM 1483 N N . ASN B 1 53 ? -2.52 -10.07 -18.422 1 89.94 53 ASN B N 1
ATOM 1484 C CA . ASN B 1 53 ? -2.65 -9.383 -19.703 1 89.94 53 ASN B CA 1
ATOM 1485 C C . ASN B 1 53 ? -2.564 -7.871 -19.531 1 89.94 53 ASN B C 1
ATOM 1487 O O . ASN B 1 53 ? -3.363 -7.133 -20.125 1 89.94 53 ASN B O 1
ATOM 1491 N N . ARG B 1 54 ? -1.716 -7.539 -18.609 1 83.75 54 ARG B N 1
ATOM 1492 C CA . ARG B 1 54 ? -1.473 -6.117 -18.375 1 83.75 54 ARG B CA 1
ATOM 1493 C C . ARG B 1 54 ? -0.662 -5.504 -19.516 1 83.75 54 ARG B C 1
ATOM 1495 O O . ARG B 1 54 ? 0.26 -6.137 -20.031 1 83.75 54 ARG B O 1
ATOM 1502 N N . THR B 1 55 ? -1.06 -4.262 -19.953 1 81.25 55 THR B N 1
ATOM 1503 C CA . THR B 1 55 ? -0.344 -3.621 -21.062 1 81.25 55 THR B CA 1
ATOM 1504 C C . THR B 1 55 ? 0.51 -2.465 -20.547 1 81.25 55 THR B C 1
ATOM 1506 O O . THR B 1 55 ? 1.428 -2.012 -21.234 1 81.25 55 THR B O 1
ATOM 1509 N N . ARG B 1 56 ? 0.109 -1.997 -19.406 1 77.81 56 ARG B N 1
ATOM 1510 C CA . ARG B 1 56 ? 0.855 -0.919 -18.766 1 77.81 56 ARG B CA 1
ATOM 1511 C C . ARG B 1 56 ? 1.242 -1.295 -17.344 1 77.81 56 ARG B C 1
ATOM 1513 O O . ARG B 1 56 ? 0.624 -2.172 -16.734 1 77.81 56 ARG B O 1
ATOM 1520 N N . ALA B 1 57 ? 2.154 -0.611 -16.781 1 72.56 57 ALA B N 1
ATOM 1521 C CA . ALA B 1 57 ? 2.654 -0.894 -15.438 1 72.56 57 ALA B CA 1
ATOM 1522 C C . ALA B 1 57 ? 1.595 -0.595 -14.383 1 72.56 57 ALA B C 1
ATOM 1524 O O . ALA B 1 57 ? 1.558 -1.238 -13.328 1 72.56 57 ALA B O 1
ATOM 1525 N N . LEU B 1 58 ? 0.76 0.348 -14.68 1 75.25 58 LEU B N 1
ATOM 1526 C CA . LEU B 1 58 ? -0.24 0.766 -13.711 1 75.25 58 LEU B CA 1
ATOM 1527 C C . LEU B 1 58 ? -1.477 -0.124 -13.781 1 75.25 58 LEU B C 1
ATOM 1529 O O . LEU B 1 58 ? -2.32 -0.098 -12.883 1 75.25 58 LEU B O 1
ATOM 1533 N N . ASP B 1 59 ? -1.488 -1 -14.836 1 82.69 59 ASP B N 1
ATOM 1534 C CA . ASP B 1 59 ? -2.637 -1.891 -14.961 1 82.69 59 ASP B CA 1
ATOM 1535 C C . ASP B 1 59 ? -2.684 -2.896 -13.812 1 82.69 59 ASP B C 1
ATOM 1537 O O . ASP B 1 59 ? -1.649 -3.436 -13.414 1 82.69 59 ASP B O 1
ATOM 1541 N N . GLY B 1 60 ? -3.809 -3.086 -13.258 1 84.62 60 GLY B N 1
ATOM 1542 C CA . GLY B 1 60 ? -3.961 -4.004 -12.141 1 84.62 60 GLY B CA 1
ATOM 1543 C C . GLY B 1 60 ? -5.383 -4.07 -11.609 1 84.62 60 GLY B C 1
ATOM 1544 O O . GLY B 1 60 ? -6.328 -4.23 -12.391 1 84.62 60 GLY B O 1
ATOM 1545 N N . PHE B 1 61 ? -5.473 -4.074 -10.297 1 86.69 61 PHE B N 1
ATOM 1546 C CA . PHE B 1 61 ? -6.77 -4.152 -9.633 1 86.69 61 PHE B CA 1
ATOM 1547 C C . PHE B 1 61 ? -6.984 -2.951 -8.719 1 86.69 61 PHE B C 1
ATOM 1549 O O . PHE B 1 61 ? -6.02 -2.334 -8.266 1 86.69 61 PHE B O 1
ATOM 1556 N N . SER B 1 62 ? -8.195 -2.645 -8.547 1 84.69 62 SER B N 1
ATOM 1557 C CA . SER B 1 62 ? -8.531 -1.486 -7.727 1 84.69 62 SER B CA 1
ATOM 1558 C C . SER B 1 62 ? -9.836 -1.716 -6.961 1 84.69 62 SER B C 1
ATOM 1560 O O . SER B 1 62 ? -10.672 -2.514 -7.379 1 84.69 62 SER B O 1
ATOM 1562 N N . GLN B 1 63 ? -9.922 -1.146 -5.816 1 84.38 63 GLN B N 1
ATOM 1563 C CA . GLN B 1 63 ? -11.141 -0.988 -5.039 1 84.38 63 GLN B CA 1
ATOM 1564 C C . GLN B 1 63 ? -11.32 0.455 -4.578 1 84.38 63 GLN B C 1
ATOM 1566 O O . GLN B 1 63 ? -10.367 1.088 -4.125 1 84.38 63 GLN B O 1
ATOM 1571 N N . LYS B 1 64 ? -12.477 0.96 -4.785 1 80.25 64 LYS B N 1
ATOM 1572 C CA . LYS B 1 64 ? -12.781 2.318 -4.344 1 80.25 64 LYS B CA 1
ATOM 1573 C C . LYS B 1 64 ? -13.062 2.359 -2.846 1 80.25 64 LYS B C 1
ATOM 1575 O O . LYS B 1 64 ? -13.938 1.636 -2.354 1 80.25 64 LYS B O 1
ATOM 1580 N N . VAL B 1 65 ? -12.227 3.119 -2.135 1 83.25 65 VAL B N 1
ATOM 1581 C CA . VAL B 1 65 ? -12.422 3.314 -0.703 1 83.25 65 VAL B CA 1
ATOM 1582 C C . VAL B 1 65 ? -12.516 4.805 -0.393 1 83.25 65 VAL B C 1
ATOM 1584 O O . VAL B 1 65 ? -11.914 5.629 -1.081 1 83.25 65 VAL B O 1
ATOM 1587 N N . HIS B 1 66 ? -13.273 5.141 0.623 1 79 66 HIS B N 1
ATOM 1588 C CA . HIS B 1 66 ? -13.43 6.531 1.037 1 79 66 HIS B CA 1
ATOM 1589 C C . HIS B 1 66 ? -12.633 6.82 2.307 1 79 66 HIS B C 1
ATOM 1591 O O . HIS B 1 66 ? -12.875 6.203 3.346 1 79 66 HIS B O 1
ATOM 1597 N N . LEU B 1 67 ? -11.656 7.746 2.137 1 82.44 67 LEU B N 1
ATOM 1598 C CA . LEU B 1 67 ? -10.898 8.203 3.297 1 82.44 67 LEU B CA 1
ATOM 1599 C C . LEU B 1 67 ? -11.508 9.477 3.879 1 82.44 67 LEU B C 1
ATOM 1601 O O . LEU B 1 67 ? -12.109 10.273 3.15 1 82.44 67 LEU B O 1
ATOM 1605 N N . LYS B 1 68 ? -11.367 9.594 5.125 1 82.94 68 LYS B N 1
ATOM 1606 C CA . LYS B 1 68 ? -11.914 10.766 5.809 1 82.94 68 LYS B CA 1
ATOM 1607 C C . LYS B 1 68 ? -10.797 11.625 6.398 1 82.94 68 LYS B C 1
ATOM 1609 O O . LYS B 1 68 ? -9.828 11.102 6.941 1 82.94 68 LYS B O 1
ATOM 1614 N N . LYS B 1 69 ? -11.039 12.914 6.258 1 83.12 69 LYS B N 1
ATOM 1615 C CA . LYS B 1 69 ? -10.117 13.859 6.879 1 83.12 69 LYS B CA 1
ATOM 1616 C C . LYS B 1 69 ? -10.008 13.617 8.383 1 83.12 69 LYS B C 1
ATOM 1618 O O . LYS B 1 69 ? -11.016 13.359 9.047 1 83.12 69 LYS B O 1
ATOM 1623 N N . GLY B 1 70 ? -8.742 13.742 8.883 1 84.31 70 GLY B N 1
ATOM 1624 C CA . GLY B 1 70 ? -8.547 13.656 10.32 1 84.31 70 GLY B CA 1
ATOM 1625 C C . GLY B 1 70 ? -8.211 12.258 10.797 1 84.31 70 GLY B C 1
ATOM 1626 O O . GLY B 1 70 ? -7.816 12.062 11.953 1 84.31 70 GLY B O 1
ATOM 1627 N N . LEU B 1 71 ? -8.484 11.312 9.938 1 88.81 71 LEU B N 1
ATOM 1628 C CA . LEU B 1 71 ? -8.141 9.938 10.297 1 88.81 71 LEU B CA 1
ATOM 1629 C C . LEU B 1 71 ? -6.789 9.547 9.719 1 88.81 71 LEU B C 1
ATOM 1631 O O . LEU B 1 71 ? -6.371 10.078 8.688 1 88.81 71 LEU B O 1
ATOM 1635 N N . ILE B 1 72 ? -6.086 8.641 10.422 1 89.81 72 ILE B N 1
ATOM 1636 C CA . ILE B 1 72 ? -4.852 8.016 9.953 1 89.81 72 ILE B CA 1
ATOM 1637 C C . ILE B 1 72 ? -5.145 6.602 9.453 1 89.81 72 ILE B C 1
ATOM 1639 O O . ILE B 1 72 ? -5.766 5.805 10.156 1 89.81 72 ILE B O 1
ATOM 1643 N N . TYR B 1 73 ? -4.711 6.312 8.258 1 90.12 73 TYR B N 1
ATOM 1644 C CA . TYR B 1 73 ? -4.945 4.996 7.68 1 90.12 73 TYR B CA 1
ATOM 1645 C C . TYR B 1 73 ? -3.646 4.207 7.582 1 90.12 73 TYR B C 1
ATOM 1647 O O . TYR B 1 73 ? -2.641 4.707 7.074 1 90.12 73 TYR B O 1
ATOM 1655 N N . ILE B 1 74 ? -3.662 2.955 8.062 1 90.69 74 ILE B N 1
ATOM 1656 C CA . ILE B 1 74 ? -2.58 2.016 7.785 1 90.69 74 ILE B CA 1
ATOM 1657 C C . ILE B 1 74 ? -2.967 1.109 6.617 1 90.69 74 ILE B C 1
ATOM 1659 O O . ILE B 1 74 ? -3.943 0.362 6.703 1 90.69 74 ILE B O 1
ATOM 1663 N N . PHE B 1 75 ? -2.262 1.267 5.59 1 88.5 75 PHE B N 1
ATOM 1664 C CA . PHE B 1 75 ? -2.432 0.389 4.438 1 88.5 75 PHE B CA 1
ATOM 1665 C C . PHE B 1 75 ? -1.412 -0.745 4.465 1 88.5 75 PHE B C 1
ATOM 1667 O O . PHE B 1 75 ? -0.248 -0.532 4.812 1 88.5 75 PHE B O 1
ATOM 1674 N N . SER B 1 76 ? -1.856 -2.012 4.105 1 90.06 76 SER B N 1
ATOM 1675 C CA . SER B 1 76 ? -0.961 -3.158 3.994 1 90.06 76 SER B CA 1
ATOM 1676 C C . SER B 1 76 ? -1.456 -4.145 2.941 1 90.06 76 SER B C 1
ATOM 1678 O O . SER B 1 76 ? -2.664 -4.32 2.766 1 90.06 76 SER B O 1
ATOM 1680 N N . ALA B 1 77 ? -0.541 -4.742 2.27 1 90.88 77 ALA B N 1
ATOM 1681 C CA . ALA B 1 77 ? -0.849 -5.77 1.277 1 90.88 77 ALA B CA 1
ATOM 1682 C C . ALA B 1 77 ? 0.359 -6.668 1.025 1 90.88 77 ALA B C 1
ATOM 1684 O O . ALA B 1 77 ? 1.504 -6.238 1.181 1 90.88 77 ALA B O 1
ATOM 1685 N N . TRP B 1 78 ? 0.061 -7.926 0.708 1 90.94 78 TRP B N 1
ATOM 1686 C CA . TRP B 1 78 ? 1.074 -8.844 0.196 1 90.94 78 TRP B CA 1
ATOM 1687 C C . TRP B 1 78 ? 1.077 -8.852 -1.329 1 90.94 78 TRP B C 1
ATOM 1689 O O . TRP B 1 78 ? 0.037 -9.07 -1.956 1 90.94 78 TRP B O 1
ATOM 1699 N N . LEU B 1 79 ? 2.316 -8.648 -1.965 1 89.38 79 LEU B N 1
ATOM 1700 C CA . LEU B 1 79 ? 2.426 -8.547 -3.416 1 89.38 79 LEU B CA 1
ATOM 1701 C C . LEU B 1 79 ? 3.434 -9.555 -3.955 1 89.38 79 LEU B C 1
ATOM 1703 O O . LEU B 1 79 ? 4.441 -9.844 -3.305 1 89.38 79 LEU B O 1
ATOM 1707 N N . GLN B 1 80 ? 3.068 -10.039 -5.191 1 88.5 80 GLN B N 1
ATOM 1708 C CA . GLN B 1 80 ? 3.984 -10.922 -5.898 1 88.5 80 GLN B CA 1
ATOM 1709 C C . GLN B 1 80 ? 3.861 -10.758 -7.41 1 88.5 80 GLN B C 1
ATOM 1711 O O . GLN B 1 80 ? 2.814 -10.328 -7.906 1 88.5 80 GLN B O 1
ATOM 1716 N N . LEU B 1 81 ? 5.008 -11.039 -8.047 1 86.12 81 LEU B N 1
ATOM 1717 C CA . LEU B 1 81 ? 4.988 -11.102 -9.508 1 86.12 81 LEU B CA 1
ATOM 1718 C C . LEU B 1 81 ? 5.141 -12.539 -9.992 1 86.12 81 LEU B C 1
ATOM 1720 O O . LEU B 1 81 ? 5.852 -13.336 -9.375 1 86.12 81 LEU B O 1
ATOM 1724 N N . SER B 1 82 ? 4.461 -12.789 -11.102 1 83.25 82 SER B N 1
ATOM 1725 C CA . SER B 1 82 ? 4.598 -14.117 -11.672 1 83.25 82 SER B CA 1
ATOM 1726 C C . SER B 1 82 ? 5.973 -14.312 -12.305 1 83.25 82 SER B C 1
ATOM 1728 O O . SER B 1 82 ? 6.488 -15.438 -12.344 1 83.25 82 SER B O 1
ATOM 1730 N N . GLU B 1 83 ? 6.402 -13.383 -12.898 1 73.75 83 GLU B N 1
ATOM 1731 C CA . GLU B 1 83 ? 7.695 -13.445 -13.57 1 73.75 83 GLU B CA 1
ATOM 1732 C C . GLU B 1 83 ? 8.312 -12.055 -13.711 1 73.75 83 GLU B C 1
ATOM 1734 O O . GLU B 1 83 ? 7.641 -11.047 -13.5 1 73.75 83 GLU B O 1
ATOM 1739 N N . GLY B 1 84 ? 9.633 -12.094 -14.055 1 66.88 84 GLY B N 1
ATOM 1740 C CA . GLY B 1 84 ? 10.305 -10.859 -14.422 1 66.88 84 GLY B CA 1
ATOM 1741 C C . GLY B 1 84 ? 10.453 -9.891 -13.266 1 66.88 84 GLY B C 1
ATOM 1742 O O . GLY B 1 84 ? 10.492 -10.305 -12.102 1 66.88 84 GLY B O 1
ATOM 1743 N N . SER B 1 85 ? 11.016 -8.781 -13.469 1 61.69 85 SER B N 1
ATOM 1744 C CA . SER B 1 85 ? 11.211 -7.688 -12.523 1 61.69 85 SER B CA 1
ATOM 1745 C C . SER B 1 85 ? 10.422 -6.449 -12.938 1 61.69 85 SER B C 1
ATOM 1747 O O . SER B 1 85 ? 10.297 -6.16 -14.125 1 61.69 85 SER B O 1
ATOM 1749 N N . GLU B 1 86 ? 9.453 -6.039 -12.031 1 62.91 86 GLU B N 1
ATOM 1750 C CA . GLU B 1 86 ? 8.656 -4.863 -12.375 1 62.91 86 GLU B CA 1
ATOM 1751 C C . GLU B 1 86 ? 8.867 -3.74 -11.367 1 62.91 86 GLU B C 1
ATOM 1753 O O . GLU B 1 86 ? 9.305 -3.984 -10.242 1 62.91 86 GLU B O 1
ATOM 1758 N N . ILE B 1 87 ? 8.789 -2.465 -11.945 1 61.28 87 ILE B N 1
ATOM 1759 C CA . ILE B 1 87 ? 8.766 -1.282 -11.086 1 61.28 87 ILE B CA 1
ATOM 1760 C C . ILE B 1 87 ? 7.348 -1.053 -10.562 1 61.28 87 ILE B C 1
ATOM 1762 O O . ILE B 1 87 ? 6.375 -1.146 -11.32 1 61.28 87 ILE B O 1
ATOM 1766 N N . VAL B 1 88 ? 7.375 -1.081 -9.281 1 57.94 88 VAL B N 1
ATOM 1767 C CA . VAL B 1 88 ? 6.047 -0.905 -8.695 1 57.94 88 VAL B CA 1
ATOM 1768 C C . VAL B 1 88 ? 5.91 0.512 -8.141 1 57.94 88 VAL B C 1
ATOM 1770 O O . VAL B 1 88 ? 6.824 1.021 -7.488 1 57.94 88 VAL B O 1
ATOM 1773 N N . SER B 1 89 ? 4.934 1.284 -8.719 1 59.62 89 SER B N 1
ATOM 1774 C CA . SER B 1 89 ? 4.543 2.561 -8.125 1 59.62 89 SER B CA 1
ATOM 1775 C C . SER B 1 89 ? 3.25 2.424 -7.328 1 59.62 89 SER B C 1
ATOM 1777 O O . SER B 1 89 ? 2.336 1.703 -7.73 1 59.62 89 SER B O 1
ATOM 1779 N N . VAL B 1 90 ? 3.303 2.719 -6.086 1 56.31 90 VAL B N 1
ATOM 1780 C CA . VAL B 1 90 ? 2.064 2.791 -5.32 1 56.31 90 VAL B CA 1
ATOM 1781 C C . VAL B 1 90 ? 1.401 4.152 -5.535 1 56.31 90 VAL B C 1
ATOM 1783 O O . VAL B 1 90 ? 2.004 5.191 -5.262 1 56.31 90 VAL B O 1
ATOM 1786 N N . VAL B 1 91 ? 0.31 4.137 -6.223 1 58.41 91 VAL B N 1
ATOM 1787 C CA . VAL B 1 91 ? -0.437 5.355 -6.508 1 58.41 91 VAL B CA 1
ATOM 1788 C C . VAL B 1 91 ? -1.764 5.34 -5.754 1 58.41 91 VAL B C 1
ATOM 1790 O O . VAL B 1 91 ? -2.41 4.293 -5.645 1 58.41 91 VAL B O 1
ATOM 1793 N N . PHE B 1 92 ? -2.08 6.355 -5 1 53.28 92 PHE B N 1
ATOM 1794 C CA . PHE B 1 92 ? -3.357 6.535 -4.32 1 53.28 92 PHE B CA 1
ATOM 1795 C C . PHE B 1 92 ? -4.297 7.402 -5.152 1 53.28 92 PHE B C 1
ATOM 1797 O O . PHE B 1 92 ? -3.912 8.484 -5.609 1 53.28 92 PHE B O 1
ATOM 1804 N N . LYS B 1 93 ? -5.453 6.699 -5.672 1 54 93 LYS B N 1
ATOM 1805 C CA . LYS B 1 93 ? -6.457 7.426 -6.438 1 54 93 LYS B CA 1
ATOM 1806 C C . LYS B 1 93 ? -7.531 8.008 -5.527 1 54 93 LYS B C 1
ATOM 1808 O O . LYS B 1 93 ? -8.086 7.309 -4.68 1 54 93 LYS B O 1
ATOM 1813 N N . THR B 1 94 ? -7.594 9.195 -5.312 1 49.81 94 THR B N 1
ATOM 1814 C CA . THR B 1 94 ? -8.703 9.82 -4.609 1 49.81 94 THR B CA 1
ATOM 1815 C C . THR B 1 94 ? -9.836 10.148 -5.574 1 49.81 94 THR B C 1
ATOM 1817 O O . THR B 1 94 ? -9.594 10.539 -6.719 1 49.81 94 THR B O 1
ATOM 1820 N N . ASN B 1 95 ? -10.898 9.336 -5.629 1 46.53 95 ASN B N 1
ATOM 1821 C CA . ASN B 1 95 ? -12 9.594 -6.555 1 46.53 95 ASN B CA 1
ATOM 1822 C C . ASN B 1 95 ? -12.562 11 -6.375 1 46.53 95 ASN B C 1
ATOM 1824 O O . ASN B 1 95 ? -13.016 11.359 -5.281 1 46.53 95 ASN B O 1
ATOM 1828 N N . GLY B 1 96 ? -12.039 12.086 -6.375 1 41.5 96 GLY B N 1
ATOM 1829 C CA . GLY B 1 96 ? -13.047 13.102 -6.629 1 41.5 96 GLY B CA 1
ATOM 1830 C C . GLY B 1 96 ? -13.906 12.797 -7.84 1 41.5 96 GLY B C 1
ATOM 1831 O O . GLY B 1 96 ? -13.633 11.844 -8.578 1 41.5 96 GLY B O 1
ATOM 1832 N N . SER B 1 97 ? -15.18 13.25 -8.031 1 39.62 97 SER B N 1
ATOM 1833 C CA . SER B 1 97 ? -15.672 13.328 -9.406 1 39.62 97 SER B CA 1
ATOM 1834 C C . SER B 1 97 ? -14.523 13.242 -10.406 1 39.62 97 SER B C 1
ATOM 1836 O O . SER B 1 97 ? -13.383 13.57 -10.078 1 39.62 97 SER B O 1
ATOM 1838 N N . GLU B 1 98 ? -14.453 12.242 -11.602 1 42.59 98 GLU B N 1
ATOM 1839 C CA . GLU B 1 98 ? -13.453 12.359 -12.656 1 42.59 98 GLU B CA 1
ATOM 1840 C C . GLU B 1 98 ? -12.602 13.609 -12.461 1 42.59 98 GLU B C 1
ATOM 1842 O O . GLU B 1 98 ? -11.445 13.656 -12.906 1 42.59 98 GLU B O 1
ATOM 1847 N N . SER B 1 99 ? -13.117 14.688 -12.125 1 39.31 99 SER B N 1
ATOM 1848 C CA . SER B 1 99 ? -12.617 16.031 -11.859 1 39.31 99 SER B CA 1
ATOM 1849 C C . SER B 1 99 ? -12.219 16.203 -10.398 1 39.31 99 SER B C 1
ATOM 1851 O O . SER B 1 99 ? -13.047 16.031 -9.5 1 39.31 99 SER B O 1
ATOM 1853 N N . THR B 1 100 ? -11.344 15.523 -9.773 1 45.62 100 THR B N 1
ATOM 1854 C CA . THR B 1 100 ? -10.961 16.078 -8.484 1 45.62 100 THR B CA 1
ATOM 1855 C C . THR B 1 100 ? -11.336 17.547 -8.383 1 45.62 100 THR B C 1
ATOM 1857 O O . THR B 1 100 ? -10.766 18.391 -9.078 1 45.62 100 THR B O 1
ATOM 1860 N N . GLU B 1 101 ? -12.547 17.75 -8.289 1 44.88 101 GLU B N 1
ATOM 1861 C CA . GLU B 1 101 ? -12.984 19.141 -8.273 1 44.88 101 GLU B CA 1
ATOM 1862 C C . GLU B 1 101 ? -12.211 19.953 -7.242 1 44.88 101 GLU B C 1
ATOM 1864 O O . GLU B 1 101 ? -12.18 21.188 -7.312 1 44.88 101 GLU B O 1
ATOM 1869 N N . ASN B 1 102 ? -11.672 19.281 -6.043 1 53.28 102 ASN B N 1
ATOM 1870 C CA . ASN B 1 102 ? -11.07 20.297 -5.191 1 53.28 102 ASN B CA 1
ATOM 1871 C C . ASN B 1 102 ? -9.555 20.141 -5.109 1 53.28 102 ASN B C 1
ATOM 1873 O O . ASN B 1 102 ? -9.062 19.297 -4.367 1 53.28 102 ASN B O 1
ATOM 1877 N N . PRO B 1 103 ? -8.938 20.625 -6.039 1 58.84 103 PRO B N 1
ATOM 1878 C CA . PRO B 1 103 ? -7.473 20.688 -6.113 1 58.84 103 PRO B CA 1
ATOM 1879 C C . PRO B 1 103 ? -6.828 21 -4.762 1 58.84 103 PRO B C 1
ATOM 1881 O O . PRO B 1 103 ? -5.602 20.953 -4.637 1 58.84 103 PRO B O 1
ATOM 1884 N N . THR B 1 104 ? -7.652 21.078 -3.711 1 70.25 104 THR B N 1
ATOM 1885 C CA . THR B 1 104 ? -7.023 21.578 -2.494 1 70.25 104 THR B CA 1
ATOM 1886 C C . THR B 1 104 ? -6.742 20.422 -1.525 1 70.25 104 THR B C 1
ATOM 1888 O O . THR B 1 104 ? -6.062 20.609 -0.515 1 70.25 104 THR B O 1
ATOM 1891 N N . VAL B 1 105 ? -7.199 19.172 -1.962 1 78.06 105 VAL B N 1
ATOM 1892 C CA . VAL B 1 105 ? -6.969 18.109 -0.992 1 78.06 105 VAL B CA 1
ATOM 1893 C C . VAL B 1 105 ? -5.547 17.578 -1.137 1 78.06 105 VAL B C 1
ATOM 1895 O O . VAL B 1 105 ? -5.109 17.25 -2.242 1 78.06 105 VAL B O 1
ATOM 1898 N N . GLU B 1 106 ? -4.883 17.562 0.051 1 87.31 106 GLU B N 1
ATOM 1899 C CA . GLU B 1 106 ? -3.527 17.016 0.082 1 87.31 106 GLU B CA 1
ATOM 1900 C C . GLU B 1 106 ? -3.527 15.555 0.511 1 87.31 106 GLU B C 1
ATOM 1902 O O . GLU B 1 106 ? -4.328 15.148 1.356 1 87.31 106 GLU B O 1
ATOM 1907 N N . LEU B 1 107 ? -2.686 14.82 -0.112 1 87.56 107 LEU B N 1
ATOM 1908 C CA . LEU B 1 107 ? -2.385 13.453 0.302 1 87.56 107 LEU B CA 1
ATOM 1909 C C . LEU B 1 107 ? -1.066 13.398 1.067 1 87.56 107 LEU B C 1
ATOM 1911 O O . LEU B 1 107 ? -0.053 13.93 0.609 1 87.56 107 LEU B O 1
ATOM 1915 N N . TRP B 1 108 ? -1.072 12.789 2.234 1 90.81 108 TRP B N 1
ATOM 1916 C CA . TRP B 1 108 ? 0.112 12.617 3.068 1 90.81 108 TRP B CA 1
ATOM 1917 C C . TRP B 1 108 ? 0.458 11.141 3.219 1 90.81 108 TRP B C 1
ATOM 1919 O O . TRP B 1 108 ? -0.434 10.289 3.309 1 90.81 108 TRP B O 1
ATOM 1929 N N . ALA B 1 109 ? 1.72 10.859 3.25 1 90.31 109 ALA B N 1
ATOM 1930 C CA . ALA B 1 109 ? 2.168 9.5 3.543 1 90.31 109 ALA B CA 1
ATOM 1931 C C . ALA B 1 109 ? 3.416 9.516 4.422 1 90.31 109 ALA B C 1
ATOM 1933 O O . ALA B 1 109 ? 4.254 10.414 4.309 1 90.31 109 ALA B O 1
ATOM 1934 N N . ASP B 1 110 ? 3.514 8.562 5.312 1 90.88 110 ASP B N 1
ATOM 1935 C CA . ASP B 1 110 ? 4.699 8.312 6.129 1 90.88 110 ASP B CA 1
ATOM 1936 C C . ASP B 1 110 ? 4.914 6.816 6.344 1 90.88 110 ASP B C 1
ATOM 1938 O O . ASP B 1 110 ? 4.059 6.004 5.992 1 90.88 110 ASP B O 1
ATOM 1942 N N . ASN B 1 111 ? 6.117 6.523 6.773 1 88.56 111 ASN B N 1
ATOM 1943 C CA . ASN B 1 111 ? 6.465 5.172 7.199 1 88.56 111 ASN B CA 1
ATOM 1944 C C . ASN B 1 111 ? 6.219 4.156 6.086 1 88.56 111 ASN B C 1
ATOM 1946 O O . ASN B 1 111 ? 5.605 3.113 6.32 1 88.56 111 ASN B O 1
ATOM 1950 N N . VAL B 1 112 ? 6.598 4.496 4.836 1 88.81 112 VAL B N 1
ATOM 1951 C CA . VAL B 1 112 ? 6.414 3.611 3.691 1 88.81 112 VAL B CA 1
ATOM 1952 C C . VAL B 1 112 ? 7.445 2.484 3.738 1 88.81 112 VAL B C 1
ATOM 1954 O O . VAL B 1 112 ? 8.625 2.727 3.992 1 88.81 112 VAL B O 1
ATOM 1957 N N . SER B 1 113 ? 6.949 1.24 3.521 1 90.75 113 SER B N 1
ATOM 1958 C CA . SER B 1 113 ? 7.848 0.091 3.547 1 90.75 113 SER B CA 1
ATOM 1959 C C . SER B 1 113 ? 7.473 -0.929 2.477 1 90.75 113 SER B C 1
ATOM 1961 O O . SER B 1 113 ? 6.293 -1.136 2.195 1 90.75 113 SER B O 1
ATOM 1963 N N . LEU B 1 114 ? 8.438 -1.533 1.852 1 90.25 114 LEU B N 1
ATOM 1964 C CA . LEU B 1 114 ? 8.312 -2.674 0.952 1 90.25 114 LEU B CA 1
ATOM 1965 C C . LEU B 1 114 ? 9.383 -3.719 1.245 1 90.25 114 LEU B C 1
ATOM 1967 O O . LEU B 1 114 ? 10.531 -3.574 0.821 1 90.25 114 LEU B O 1
ATOM 1971 N N . GLN B 1 115 ? 8.938 -4.762 1.938 1 91.31 115 GLN B N 1
ATOM 1972 C CA . GLN B 1 115 ? 9.898 -5.746 2.436 1 91.31 115 GLN B CA 1
ATOM 1973 C C . GLN B 1 115 ? 9.797 -7.055 1.661 1 91.31 115 GLN B C 1
ATOM 1975 O O . GLN B 1 115 ? 8.75 -7.715 1.681 1 91.31 115 GLN B O 1
ATOM 1980 N N . PRO B 1 116 ? 10.898 -7.434 0.987 1 93 116 PRO B N 1
ATOM 1981 C CA . PRO B 1 116 ? 10.898 -8.727 0.306 1 93 116 PRO B CA 1
ATOM 1982 C C . PRO B 1 116 ? 11.211 -9.891 1.245 1 93 116 PRO B C 1
ATOM 1984 O O . PRO B 1 116 ? 12.039 -9.75 2.152 1 93 116 PRO B O 1
ATOM 1987 N N . PHE B 1 117 ? 10.562 -11.008 0.997 1 92.56 117 PHE B N 1
ATOM 1988 C CA . PHE B 1 117 ? 10.828 -12.266 1.685 1 92.56 117 PHE B CA 1
ATOM 1989 C C . PHE B 1 117 ? 11.008 -13.406 0.685 1 92.56 117 PHE B C 1
ATOM 1991 O O . PHE B 1 117 ? 10.258 -13.5 -0.29 1 92.56 117 PHE B O 1
ATOM 1998 N N . THR B 1 118 ? 12.062 -14.188 0.972 1 91.56 118 THR B N 1
ATOM 1999 C CA . THR B 1 118 ? 12.078 -15.484 0.305 1 91.56 118 THR B CA 1
ATOM 2000 C C . THR B 1 118 ? 10.992 -16.391 0.869 1 91.56 118 THR B C 1
ATOM 2002 O O . THR B 1 118 ? 10.414 -16.109 1.917 1 91.56 118 THR B O 1
ATOM 2005 N N . ARG B 1 119 ? 10.773 -17.484 0.1 1 87.19 119 ARG B N 1
ATOM 2006 C CA . ARG B 1 119 ? 9.766 -18.422 0.577 1 87.19 119 ARG B CA 1
ATOM 2007 C C . ARG B 1 119 ? 10.109 -18.953 1.966 1 87.19 119 ARG B C 1
ATOM 2009 O O . ARG B 1 119 ? 9.242 -19.047 2.834 1 87.19 119 ARG B O 1
ATOM 2016 N N . LYS B 1 120 ? 11.375 -19.312 2.172 1 88.94 120 LYS B N 1
ATOM 2017 C CA . LYS B 1 120 ? 11.82 -19.812 3.467 1 88.94 120 LYS B CA 1
ATOM 2018 C C . LYS B 1 120 ? 11.648 -18.766 4.555 1 88.94 120 LYS B C 1
ATOM 2020 O O . LYS B 1 120 ? 11.117 -19.047 5.629 1 88.94 120 LYS B O 1
ATOM 2025 N N . GLN B 1 121 ? 12.078 -17.562 4.227 1 88.62 121 GLN B N 1
ATOM 2026 C CA . GLN B 1 121 ? 11.938 -16.453 5.168 1 88.62 121 GLN B CA 1
ATOM 2027 C C . GLN B 1 121 ? 10.477 -16.188 5.492 1 88.62 121 GLN B C 1
ATOM 2029 O O . GLN B 1 121 ? 10.133 -15.875 6.633 1 88.62 121 GLN B O 1
ATOM 2034 N N . TRP B 1 122 ? 9.68 -16.312 4.473 1 86.5 122 TRP B N 1
ATOM 2035 C CA . TRP B 1 122 ? 8.258 -16.016 4.613 1 86.5 122 TRP B CA 1
ATOM 2036 C C . TRP B 1 122 ? 7.594 -17 5.578 1 86.5 122 TRP B C 1
ATOM 2038 O O . TRP B 1 122 ? 6.805 -16.594 6.438 1 86.5 122 TRP B O 1
ATOM 2048 N N . ARG B 1 123 ? 7.91 -18.172 5.484 1 83.06 123 ARG B N 1
ATOM 2049 C CA . ARG B 1 123 ? 7.367 -19.203 6.363 1 83.06 123 ARG B CA 1
ATOM 2050 C C . ARG B 1 123 ? 7.754 -18.953 7.816 1 83.06 123 AR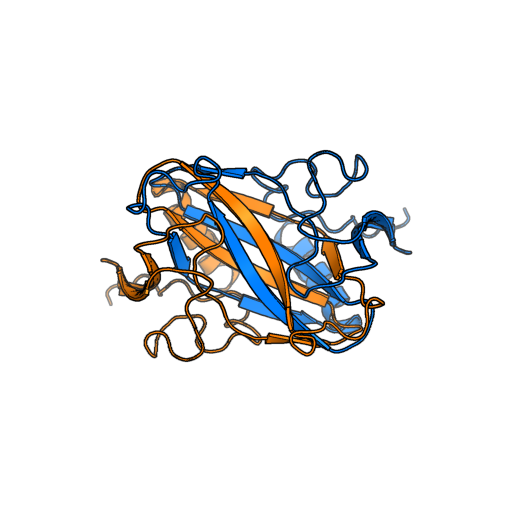G B C 1
ATOM 2052 O O . ARG B 1 123 ? 6.926 -19.078 8.719 1 83.06 123 ARG B O 1
ATOM 2059 N N . THR B 1 124 ? 8.938 -18.531 8.023 1 83.75 124 THR B N 1
ATOM 2060 C CA . THR B 1 124 ? 9.414 -18.219 9.367 1 83.75 124 THR B CA 1
ATOM 2061 C C . THR B 1 124 ? 8.711 -16.984 9.914 1 83.75 124 THR B C 1
ATOM 2063 O O . THR B 1 124 ? 8.359 -16.938 11.094 1 83.75 124 THR B O 1
ATOM 2066 N N . HIS B 1 125 ? 8.5 -16.031 9.008 1 81.75 125 HIS B N 1
ATOM 2067 C CA . HIS B 1 125 ? 7.859 -14.773 9.383 1 81.75 125 HIS B CA 1
ATOM 2068 C C . HIS B 1 125 ? 6.418 -15.008 9.828 1 81.75 125 HIS B C 1
ATOM 2070 O O . HIS B 1 125 ? 5.953 -14.391 10.789 1 81.75 125 HIS B O 1
ATOM 2076 N N . GLN B 1 126 ? 5.758 -15.844 9.141 1 77.62 126 GLN B N 1
ATOM 2077 C CA . GLN B 1 126 ? 4.371 -16.156 9.461 1 77.62 126 GLN B CA 1
ATOM 2078 C C . GLN B 1 126 ? 4.266 -16.875 10.805 1 77.62 126 GLN B C 1
ATOM 2080 O O . GLN B 1 126 ? 3.314 -16.656 11.555 1 77.62 126 GLN B O 1
ATOM 2085 N N . ASP B 1 127 ? 5.188 -17.719 11.062 1 76.5 127 ASP B N 1
ATOM 2086 C CA . ASP B 1 127 ? 5.199 -18.453 12.328 1 76.5 127 ASP B CA 1
ATOM 2087 C C . ASP B 1 127 ? 5.398 -17.5 13.508 1 76.5 127 ASP B C 1
ATOM 2089 O O . ASP B 1 127 ? 4.762 -17.672 14.555 1 76.5 127 ASP B O 1
ATOM 2093 N N . ASP B 1 128 ? 6.105 -16.484 13.297 1 70.31 128 ASP B N 1
ATOM 2094 C CA . ASP B 1 128 ? 6.367 -15.492 14.344 1 70.31 128 ASP B CA 1
ATOM 2095 C C . ASP B 1 128 ? 5.152 -14.602 14.578 1 70.31 128 ASP B C 1
ATOM 2097 O O . ASP B 1 128 ? 4.879 -14.195 15.711 1 70.31 128 ASP B O 1
ATOM 2101 N N . SER B 1 129 ? 4.457 -14.281 13.516 1 66 129 SER B N 1
ATOM 2102 C CA . SER B 1 129 ? 3.309 -13.391 13.617 1 66 129 SER B CA 1
ATOM 2103 C C . SER B 1 129 ? 2.135 -14.078 14.312 1 66 129 SER B C 1
ATOM 2105 O O . SER B 1 129 ? 1.346 -13.43 15 1 66 129 SER B O 1
ATOM 2107 N N . VAL B 1 130 ? 1.97 -15.328 14.094 1 59.56 130 VAL B N 1
ATOM 2108 C CA . VAL B 1 130 ? 0.907 -16.109 14.727 1 59.56 130 VAL B CA 1
ATOM 2109 C C . VAL B 1 130 ? 1.209 -16.281 16.219 1 59.56 130 VAL B C 1
ATOM 2111 O O . VAL B 1 130 ? 0.299 -16.25 17.047 1 59.56 130 VAL B O 1
ATOM 2114 N N . GLU B 1 131 ? 2.359 -16.391 16.547 1 53.81 131 GLU B N 1
ATOM 2115 C CA . GLU B 1 131 ? 2.73 -16.562 17.938 1 53.81 131 GLU B CA 1
ATOM 2116 C C . GLU B 1 131 ? 2.531 -15.258 18.734 1 53.81 131 GLU B C 1
ATOM 2118 O O . GLU B 1 131 ? 2.191 -15.289 19.906 1 53.81 131 GLU B O 1
ATOM 2123 N N . ARG B 1 132 ? 2.703 -14.227 18.125 1 50.94 132 ARG B N 1
ATOM 2124 C CA . ARG B 1 132 ? 2.541 -12.953 18.812 1 50.94 132 ARG B CA 1
ATOM 2125 C C . ARG B 1 132 ? 1.066 -12.633 19.031 1 50.94 132 ARG B C 1
ATOM 2127 O O . ARG B 1 132 ? 0.717 -11.859 19.922 1 50.94 132 ARG B O 1
ATOM 2134 N N . VAL B 1 133 ? 0.255 -13.125 18.281 1 48.34 133 VAL B N 1
ATOM 2135 C CA . VAL B 1 133 ? -1.177 -12.891 18.438 1 48.34 133 VAL B CA 1
ATOM 2136 C C . VAL B 1 133 ? -1.795 -14 19.281 1 48.34 133 VAL B C 1
ATOM 2138 O O . VAL B 1 133 ? -2.873 -13.828 19.859 1 48.34 133 VAL B O 1
ATOM 2141 N N . SER B 1 134 ? -1.181 -15.07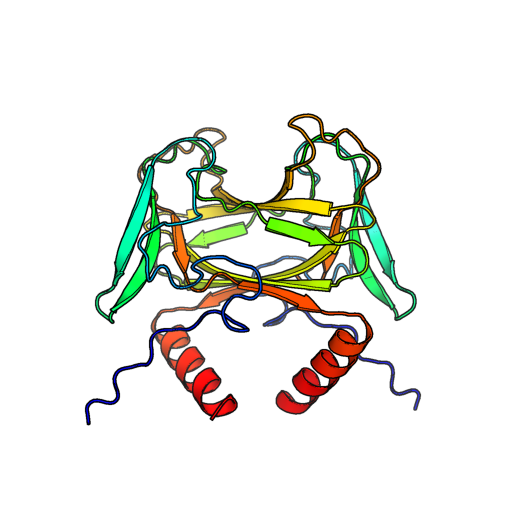 19.391 1 37.72 134 SER B N 1
ATOM 2142 C CA . SER B 1 134 ? -1.695 -16.109 20.281 1 37.72 134 SER B CA 1
ATOM 2143 C C . SER B 1 134 ? -1.306 -15.836 21.734 1 37.72 134 SER B C 1
ATOM 2145 O O . SER B 1 134 ? -0.228 -15.297 22 1 37.72 134 SER B O 1
#

Organism: Pisum sativum (NCBI:txid3888)

Secondary structure (DSSP, 8-state):
--------PPGGGGBT-SSTT-TTTTTT-EEESSSEEEEEE-TTS-EEEEEES--STT-EEE--EEEETT-EEEEEEEEEESSSEEEE-EEE---SSSS-S-TTPPEEEEEEEEEEE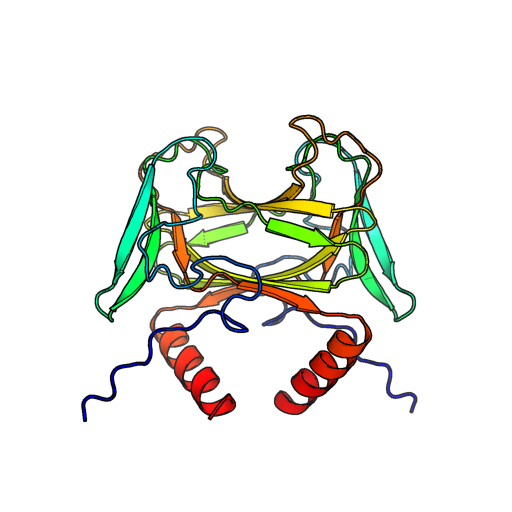-HHHHHHHHHHHHHHH-/--------PPGGGGBT-SSTT-TTTTTT-EEESSSEEEEEE-TTS-EEEEEES-SSTT-EEE--EEEETT-EEEEEEEEEESSSEEEE-EEE---SSSS---TTPPEEEEEEEEEEE-HHHHHHHHHHHHHHH-